Protein AF-A0AAX7SGJ5-F1 (afdb_monomer)

Secondary structure (DSSP, 8-state):
-HHHHHHHHHHHHHHHHHHHHHHHHHHHHHHHHHHHHHHHHHHHHHHHHHHHHHHHHHHHHHHHHHHHHHHHHHHHHHHHHHHHHHHHHHHHHHHHHHHHHHHHHHHHHHHHHHHHHHHHHHHHHHHHHHHHHHHHHHHHHHHHHHHHHHHHHHHHHHHHHHHHHHHHHHHHHHHHHHHHHHHHHHHHHHHHHHHHHHHHHHHHHHHHHHHHHHHHT-S---TTHHHHHHHHHHHHHHHTTSSSS---SSSSSSS----------S-TTHHHHHHHHHHHHHHHHHHHHHHHTT----S--HHHHHHHHHHHHHHHHHHHHHHHHHHHH-GGGHHHHHHHHHHHHHHHTTT-

Mean predicted aligned error: 21.86 Å

InterPro domains:
  IPR037386 Coiled-coil domain-containing protein 40 [PTHR16275] (1-347)

Sequence (352 aa):
EELAANIKSDQQLWMKRQGILMGLTQMIEANSKELLKLQAEYTGWQQTKLYFESQIESEHREEAELEKSSKMLKRDQLKLNMLLSKKGQLSQALQQENAVMETDFIHRLKDAEREAVKMQMKVEKTQEEKERLLNSLVEAERQIMLWEKKTQLVKEMRSAMDVGQGESHTMKAEIHRMEVRLSQLMRQRECLLRESEATVARRETIVLRKEAMMRNSLKQATQGDLSLSIQGLQRKIREAHKVKETDGTLIHLCLEQVEHLSYMQDLSSASGRNLGHLVALQSRAKRLRTVCEGSYRALSTPESVEAALQRQTDRLHAISTILHRVCEEFPQHQGALRRLSRALSEHAQAVE

Structure (mmCIF, N/CA/C/O backbone):
data_AF-A0AAX7SGJ5-F1
#
_entry.id   AF-A0AAX7SGJ5-F1
#
loop_
_atom_site.group_PDB
_atom_site.id
_atom_site.type_symbol
_atom_site.label_atom_id
_atom_site.label_alt_id
_atom_site.label_comp_id
_atom_site.label_asym_id
_atom_site.label_entity_id
_atom_site.label_seq_id
_atom_site.pdbx_PDB_ins_code
_atom_site.Cartn_x
_atom_site.Cartn_y
_atom_site.Cartn_z
_atom_site.occupancy
_atom_site.B_iso_or_equiv
_atom_site.auth_seq_id
_atom_site.auth_comp_id
_atom_site.auth_asym_id
_atom_site.auth_atom_id
_atom_site.pdbx_PDB_model_num
ATOM 1 N N . GLU A 1 1 ? -81.763 -13.037 138.021 1.00 58.59 1 GLU A N 1
ATOM 2 C CA . GLU A 1 1 ? -82.420 -12.615 136.761 1.00 58.59 1 GLU A CA 1
ATOM 3 C C . GLU A 1 1 ? -81.488 -11.815 135.845 1.00 58.59 1 GLU A C 1
ATOM 5 O O . GLU A 1 1 ? -81.460 -12.100 134.654 1.00 58.59 1 GLU A O 1
ATOM 10 N N . GLU A 1 2 ? -80.635 -10.928 136.371 1.00 59.88 2 GLU A N 1
ATOM 11 C CA . GLU A 1 2 ? -79.641 -10.167 135.579 1.00 59.88 2 GLU A CA 1
ATOM 12 C C . GLU A 1 2 ? -78.654 -11.033 134.766 1.00 59.88 2 GLU A C 1
ATOM 14 O O . GLU A 1 2 ? -78.361 -10.721 133.614 1.00 59.88 2 GLU A O 1
ATOM 19 N N . LEU A 1 3 ? -78.198 -12.173 135.305 1.00 65.75 3 LEU A N 1
ATOM 20 C CA . LEU A 1 3 ? -77.297 -13.101 134.598 1.00 65.75 3 LEU A CA 1
ATOM 21 C C . LEU A 1 3 ? -77.914 -13.689 133.315 1.00 65.75 3 LEU A C 1
ATOM 23 O O . LEU A 1 3 ? -77.229 -13.815 132.305 1.00 65.75 3 LEU A O 1
ATOM 27 N N . ALA A 1 4 ? -79.209 -14.017 133.326 1.00 69.75 4 ALA A N 1
ATOM 28 C CA . ALA A 1 4 ? -79.894 -14.586 132.163 1.00 69.75 4 ALA A CA 1
ATOM 29 C C . ALA A 1 4 ? -80.146 -13.534 131.068 1.00 69.75 4 ALA A C 1
ATOM 31 O O . ALA A 1 4 ? -80.069 -13.843 129.877 1.00 69.75 4 ALA A O 1
ATOM 32 N N . ALA A 1 5 ? -80.400 -12.281 131.463 1.00 75.75 5 ALA A N 1
ATOM 33 C CA . ALA A 1 5 ? -80.516 -11.154 130.542 1.00 75.75 5 ALA A CA 1
ATOM 34 C C . ALA A 1 5 ? -79.167 -10.815 129.880 1.00 75.75 5 ALA A C 1
ATOM 36 O O . ALA A 1 5 ? -79.125 -10.615 128.665 1.00 75.75 5 ALA A O 1
ATOM 37 N N . ASN A 1 6 ? -78.066 -10.849 130.642 1.00 76.75 6 ASN A N 1
ATOM 38 C CA . ASN A 1 6 ? -76.714 -10.655 130.111 1.00 76.75 6 ASN A CA 1
ATOM 39 C C . ASN A 1 6 ? -76.317 -11.762 129.125 1.00 76.75 6 ASN A C 1
ATOM 41 O O . ASN A 1 6 ? -75.884 -11.450 128.022 1.00 76.75 6 ASN A O 1
ATOM 45 N N . ILE A 1 7 ? -76.579 -13.038 129.439 1.00 77.94 7 ILE A N 1
ATOM 46 C CA . ILE A 1 7 ? -76.318 -14.159 128.513 1.00 77.94 7 ILE A CA 1
ATOM 47 C C . ILE A 1 7 ? -77.096 -13.991 127.199 1.00 77.94 7 ILE A C 1
ATOM 49 O O . ILE A 1 7 ? -76.555 -14.224 126.120 1.00 77.94 7 ILE A O 1
ATOM 53 N N . LYS A 1 8 ? -78.360 -13.557 127.261 1.00 81.25 8 LYS A N 1
ATOM 54 C CA . LYS A 1 8 ? -79.187 -13.329 126.066 1.00 81.25 8 LYS A CA 1
ATOM 55 C C . LYS A 1 8 ? -78.702 -12.127 125.244 1.00 81.25 8 LYS A C 1
ATOM 57 O O . LYS A 1 8 ? -78.704 -12.191 124.016 1.00 81.25 8 LYS A O 1
ATOM 62 N N . SER A 1 9 ? -78.264 -11.057 125.909 1.00 82.19 9 SER A N 1
ATOM 63 C CA . SER A 1 9 ? -77.625 -9.894 125.277 1.00 82.19 9 SER A CA 1
ATOM 64 C C . SER A 1 9 ? -76.318 -10.286 124.578 1.00 82.19 9 SER A C 1
ATOM 66 O O . SER A 1 9 ? -76.119 -9.960 123.407 1.00 82.19 9 SER A O 1
ATOM 68 N N . ASP A 1 10 ? -75.472 -11.072 125.244 1.00 82.44 10 ASP A N 1
ATOM 69 C CA . ASP A 1 10 ? -74.197 -11.550 124.707 1.00 82.44 10 ASP A CA 1
ATOM 70 C C . ASP A 1 10 ? -74.394 -12.518 123.536 1.00 82.44 10 ASP A C 1
ATOM 72 O O . ASP A 1 10 ? -73.678 -12.428 122.541 1.00 82.44 10 ASP A O 1
ATOM 76 N N . GLN A 1 11 ? -75.411 -13.385 123.583 1.00 84.00 11 GLN A N 1
ATOM 77 C CA . GLN A 1 11 ? -75.798 -14.240 122.453 1.00 84.00 11 GLN A CA 1
ATOM 78 C C . GLN A 1 11 ? -76.276 -13.424 121.245 1.00 84.00 11 GLN A C 1
ATOM 80 O O . GLN A 1 11 ? -75.906 -13.721 120.109 1.00 84.00 11 GLN A O 1
ATOM 85 N N . GLN A 1 12 ? -77.070 -12.372 121.461 1.00 85.31 12 GLN A N 1
ATOM 86 C CA . GLN A 1 12 ? -77.493 -11.473 120.383 1.00 85.31 12 GLN A CA 1
ATOM 87 C C . GLN A 1 12 ? -76.314 -10.686 119.802 1.00 85.31 12 GLN A C 1
ATOM 89 O O . GLN A 1 12 ? -76.221 -10.515 118.584 1.00 85.31 12 GLN A O 1
ATOM 94 N N . LEU A 1 13 ? -75.400 -10.222 120.656 1.00 88.19 13 LEU A N 1
ATOM 95 C CA . LEU A 1 13 ? -74.172 -9.554 120.242 1.00 88.19 13 LEU A CA 1
ATOM 96 C C . LEU A 1 13 ? -73.270 -10.507 119.446 1.00 88.19 13 LEU A C 1
ATOM 98 O O . LEU A 1 13 ? -72.730 -10.116 118.411 1.00 88.19 13 LEU A O 1
ATOM 102 N N . TRP A 1 14 ? -73.148 -11.758 119.888 1.00 90.94 14 TRP A N 1
ATOM 103 C CA . TRP A 1 14 ? -72.390 -12.807 119.214 1.00 90.94 14 TRP A CA 1
ATOM 104 C C . TRP A 1 14 ? -72.976 -13.142 117.841 1.00 90.94 14 TRP A C 1
ATOM 106 O O . TRP A 1 14 ? -72.243 -13.094 116.860 1.00 90.94 14 TRP A O 1
ATOM 116 N N . MET A 1 15 ? -74.293 -13.347 117.726 1.00 89.56 15 MET A N 1
ATOM 117 C CA . MET A 1 15 ? -74.952 -13.592 116.433 1.00 89.56 15 MET A CA 1
ATOM 118 C C . MET A 1 15 ? -74.768 -12.425 115.454 1.00 89.56 15 MET A C 1
ATOM 120 O O . MET A 1 15 ? -74.489 -12.647 114.277 1.00 89.56 15 MET A O 1
ATOM 124 N N . LYS A 1 16 ? -74.864 -11.171 115.927 1.00 91.44 16 LYS A N 1
ATOM 125 C CA . LYS A 1 16 ? -74.579 -9.983 115.099 1.00 91.44 16 LYS A CA 1
ATOM 126 C C . LYS A 1 16 ? -73.127 -9.969 114.624 1.00 91.44 16 LYS A C 1
ATOM 128 O O . LYS A 1 16 ? -72.874 -9.772 113.439 1.00 91.44 16 LYS A O 1
ATOM 133 N N . ARG A 1 17 ? -72.177 -10.214 115.533 1.00 91.69 17 ARG A N 1
ATOM 134 C CA . ARG A 1 17 ? -70.745 -10.303 115.205 1.00 91.69 17 ARG A CA 1
ATOM 135 C C . ARG A 1 17 ? -70.464 -11.436 114.219 1.00 91.69 17 ARG A C 1
ATOM 137 O O . ARG A 1 17 ? -69.684 -11.239 113.297 1.00 91.69 17 ARG A O 1
ATOM 144 N N . GLN A 1 18 ? -71.127 -12.579 114.360 1.00 92.62 18 GLN A N 1
ATOM 145 C CA . GLN A 1 18 ? -70.961 -13.726 113.474 1.00 92.62 18 GLN A CA 1
ATOM 146 C C . GLN A 1 18 ? -71.586 -13.508 112.093 1.00 92.62 18 GLN A C 1
ATOM 148 O O . GLN A 1 18 ? -70.998 -13.928 111.103 1.00 92.62 18 GLN A O 1
ATOM 153 N N . GLY A 1 19 ? -72.718 -12.802 111.996 1.00 92.44 19 GLY A N 1
ATOM 154 C CA . GLY A 1 19 ? -73.291 -12.380 110.713 1.00 92.44 19 GLY A CA 1
ATOM 155 C C . GLY A 1 19 ? -72.383 -11.403 109.962 1.00 92.44 19 GLY A C 1
ATOM 156 O O . GLY A 1 19 ? -72.154 -11.571 108.765 1.00 92.44 19 GLY A O 1
ATOM 157 N N . ILE A 1 20 ? -71.792 -10.438 110.678 1.00 93.56 20 ILE A N 1
ATOM 158 C CA . ILE A 1 20 ? -70.768 -9.538 110.122 1.00 93.56 20 ILE A CA 1
ATOM 159 C C . ILE A 1 20 ? -69.548 -10.346 109.665 1.00 93.56 20 ILE A C 1
ATOM 161 O O . ILE A 1 20 ? -69.067 -10.142 108.555 1.00 93.56 20 ILE A O 1
ATOM 165 N N . LEU A 1 21 ? -69.073 -11.287 110.485 1.00 94.81 21 LEU A N 1
ATOM 166 C CA . LEU A 1 21 ? -67.915 -12.120 110.164 1.00 94.81 21 LEU A CA 1
ATOM 167 C C . LEU A 1 21 ? -68.167 -12.985 108.923 1.00 94.81 21 LEU A C 1
ATOM 169 O O . LEU A 1 21 ? -67.338 -12.982 108.026 1.00 94.81 21 LEU A O 1
ATOM 173 N N . MET A 1 22 ? -69.332 -13.632 108.816 1.00 94.62 22 MET A N 1
ATOM 174 C CA . MET A 1 22 ? -69.719 -14.416 107.637 1.00 94.62 22 MET A CA 1
ATOM 175 C C . MET A 1 22 ? -69.810 -13.550 106.370 1.00 94.62 22 MET A C 1
ATOM 177 O O . MET A 1 22 ? -69.333 -13.958 105.314 1.00 94.62 22 MET A O 1
ATOM 181 N N . GLY A 1 23 ? -70.377 -12.341 106.470 1.00 94.88 23 GLY A N 1
ATOM 182 C CA . GLY A 1 23 ? -70.432 -11.393 105.353 1.00 94.88 23 GLY A CA 1
ATOM 183 C C . GLY A 1 23 ? -69.044 -10.923 104.909 1.00 94.88 23 GLY A C 1
ATOM 184 O O . GLY A 1 23 ? -68.763 -10.866 103.713 1.00 94.88 23 GLY A O 1
ATOM 185 N N . LEU A 1 24 ? -68.145 -10.656 105.864 1.00 94.44 24 LEU A N 1
ATOM 186 C CA . LEU A 1 24 ? -66.738 -10.363 105.582 1.00 94.44 24 LEU A CA 1
ATOM 187 C C . LEU A 1 24 ? -66.033 -11.561 104.932 1.00 94.44 24 LEU A C 1
ATOM 189 O O . LEU A 1 24 ? -65.299 -11.364 103.971 1.00 94.44 24 LEU A O 1
ATOM 193 N N . THR A 1 25 ? -66.279 -12.795 105.385 1.00 94.44 25 THR A N 1
ATOM 194 C CA . THR A 1 25 ? -65.716 -14.009 104.770 1.00 94.44 25 THR A CA 1
ATOM 195 C C . THR A 1 25 ? -66.185 -14.182 103.327 1.00 94.44 25 THR A C 1
ATOM 197 O O . THR A 1 25 ? -65.360 -14.414 102.450 1.00 94.44 25 THR A O 1
ATOM 200 N N . GLN A 1 26 ? -67.477 -13.995 103.047 1.00 94.00 26 GLN A N 1
ATOM 201 C CA . GLN A 1 26 ? -68.009 -14.064 101.681 1.00 94.00 26 GLN A CA 1
ATOM 202 C C . GLN A 1 26 ? -67.429 -12.966 100.779 1.00 94.00 26 GLN A C 1
ATOM 204 O O . GLN A 1 26 ? -67.100 -13.237 99.625 1.00 94.00 26 GLN A O 1
ATOM 209 N N . MET A 1 27 ? -67.247 -11.747 101.302 1.00 95.75 27 MET A N 1
ATOM 210 C CA . MET A 1 27 ? -66.544 -10.679 100.581 1.00 95.75 27 MET A CA 1
ATOM 211 C C . MET A 1 27 ? -65.080 -11.042 100.305 1.00 95.75 27 MET A C 1
ATOM 213 O O . MET A 1 27 ? -64.607 -10.837 99.191 1.00 95.75 27 MET A O 1
ATOM 217 N N . ILE A 1 28 ? -64.367 -11.622 101.275 1.00 95.31 28 ILE A N 1
ATOM 218 C CA . ILE A 1 28 ? -62.988 -12.098 101.085 1.00 95.31 28 ILE A CA 1
ATOM 219 C C . ILE A 1 28 ? -62.935 -13.191 100.008 1.00 95.31 28 ILE A C 1
ATOM 221 O O . ILE A 1 28 ? -62.061 -13.154 99.145 1.00 95.31 28 ILE A O 1
ATOM 225 N N . GLU A 1 29 ? -63.872 -14.140 100.010 1.00 95.44 29 GLU A N 1
ATOM 226 C CA . GLU A 1 29 ? -63.948 -15.196 98.995 1.00 95.44 29 GLU A CA 1
ATOM 227 C C . GLU A 1 29 ? -64.272 -14.656 97.596 1.00 95.44 29 GLU A C 1
ATOM 229 O O . GLU A 1 29 ? -63.673 -15.103 96.615 1.00 95.44 29 GLU A O 1
ATOM 234 N N . ALA A 1 30 ? -65.195 -13.697 97.481 1.00 96.00 30 ALA A N 1
ATOM 235 C CA . ALA A 1 30 ? -65.511 -13.038 96.215 1.00 96.00 30 ALA A CA 1
ATOM 236 C C . ALA A 1 30 ? -64.292 -12.277 95.672 1.00 96.00 30 ALA A C 1
ATOM 238 O O . ALA A 1 30 ? -63.883 -12.514 94.534 1.00 96.00 30 ALA A O 1
ATOM 239 N N . ASN A 1 31 ? -63.645 -11.475 96.523 1.00 95.69 31 ASN A N 1
ATOM 240 C CA . ASN A 1 31 ? -62.421 -10.753 96.181 1.00 95.69 31 ASN A CA 1
ATOM 241 C C . ASN A 1 31 ? -61.285 -11.711 95.790 1.00 95.69 31 ASN A C 1
ATOM 243 O O . ASN A 1 31 ? -60.544 -11.433 94.855 1.00 95.69 31 ASN A O 1
ATOM 247 N N . SER A 1 32 ? -61.159 -12.863 96.456 1.00 96.25 32 SER A N 1
ATOM 248 C CA . SER A 1 32 ? -60.173 -13.897 96.110 1.00 96.25 32 SER A CA 1
ATOM 249 C C . SER A 1 32 ? -60.420 -14.487 94.715 1.00 96.25 32 SER A C 1
ATOM 251 O O . SER A 1 32 ? -59.489 -14.635 93.923 1.00 96.25 32 SER A O 1
ATOM 253 N N . LYS A 1 33 ? -61.682 -14.761 94.353 1.00 96.38 33 LYS A N 1
ATOM 254 C CA . LYS A 1 33 ? -62.039 -15.231 93.002 1.00 96.38 33 LYS A CA 1
ATOM 255 C C . LYS A 1 33 ? -61.754 -14.179 91.932 1.00 96.38 33 LYS A C 1
ATOM 257 O O . LYS A 1 33 ? -61.282 -14.534 90.855 1.00 96.38 33 LYS A O 1
ATOM 262 N N . GLU A 1 34 ? -62.043 -12.909 92.203 1.00 96.75 34 GLU A N 1
ATOM 263 C CA . GLU A 1 34 ? -61.715 -11.806 91.291 1.00 96.75 34 GLU A CA 1
ATOM 264 C C . GLU A 1 34 ? -60.205 -11.630 91.133 1.00 96.75 34 GLU A C 1
ATOM 266 O O . GLU A 1 34 ? -59.724 -11.518 90.007 1.00 96.75 34 GLU A O 1
ATOM 271 N N . LEU A 1 35 ? -59.449 -11.715 92.231 1.00 97.06 35 LEU A N 1
ATOM 272 C CA . LEU A 1 35 ? -57.989 -11.678 92.212 1.00 97.06 35 LEU A CA 1
ATOM 273 C C . LEU A 1 35 ? -57.416 -12.791 91.322 1.00 97.06 35 LEU A C 1
ATOM 275 O O . LEU A 1 35 ? -56.555 -12.519 90.491 1.00 97.06 35 LEU A O 1
ATOM 279 N N . LEU A 1 36 ? -57.919 -14.026 91.444 1.00 97.00 36 LEU A N 1
ATOM 280 C CA . LEU A 1 36 ? -57.480 -15.153 90.613 1.00 97.00 36 LEU A CA 1
ATOM 281 C C . LEU A 1 36 ? -57.810 -14.955 89.127 1.00 97.00 36 LEU A C 1
ATOM 283 O O . LEU A 1 36 ? -56.996 -15.304 88.273 1.00 97.00 36 LEU A O 1
ATOM 287 N N . LYS A 1 37 ? -58.977 -14.378 88.804 1.00 96.81 37 LYS A N 1
ATOM 288 C CA . LYS A 1 37 ? -59.338 -14.035 87.417 1.00 96.81 37 LYS A CA 1
ATOM 289 C C . LYS A 1 37 ? -58.396 -12.981 86.847 1.00 96.81 37 LYS A C 1
ATOM 291 O O . LYS A 1 37 ? -57.817 -13.214 85.790 1.00 96.81 37 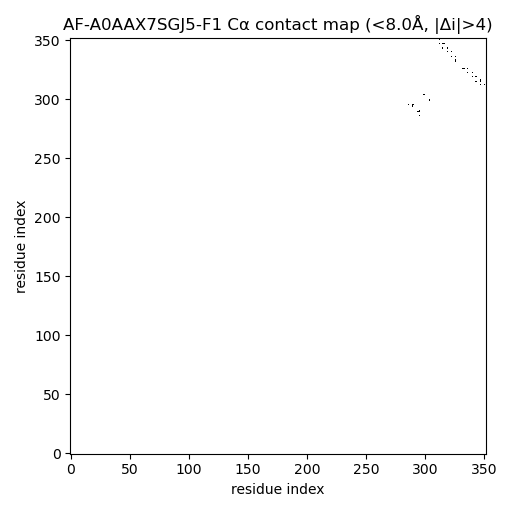LYS A O 1
ATOM 296 N N . LEU A 1 38 ? -58.183 -11.878 87.571 1.00 97.50 38 LEU A N 1
ATOM 297 C CA . LEU A 1 38 ? -57.233 -10.840 87.165 1.00 97.50 38 LEU A CA 1
ATOM 298 C C . LEU A 1 38 ? -55.819 -11.403 87.019 1.00 97.50 38 LEU A C 1
ATOM 300 O O . LEU A 1 38 ? -55.105 -11.031 86.094 1.00 97.50 38 LEU A O 1
ATOM 304 N N . GLN A 1 39 ? -55.407 -12.309 87.906 1.00 97.50 39 GLN A N 1
ATOM 305 C CA . GLN A 1 39 ? -54.103 -12.955 87.824 1.00 97.50 39 GLN A CA 1
ATOM 306 C C . GLN A 1 39 ? -53.983 -13.812 86.556 1.00 97.50 39 GLN A C 1
ATOM 308 O O . GLN A 1 39 ? -52.974 -13.715 85.860 1.00 97.50 39 GLN A O 1
ATOM 313 N N . ALA A 1 40 ? -55.007 -14.599 86.213 1.00 96.81 40 ALA A N 1
ATOM 314 C CA . ALA A 1 40 ? -55.031 -15.378 84.977 1.00 96.81 40 ALA A CA 1
ATOM 315 C C . ALA A 1 40 ? -54.994 -14.472 83.733 1.00 96.81 40 ALA A C 1
ATOM 317 O O . ALA A 1 40 ? -54.171 -14.684 82.840 1.00 96.81 40 ALA A O 1
ATOM 318 N N . GLU A 1 41 ? -55.814 -13.419 83.703 1.00 97.69 41 GLU A N 1
ATOM 319 C CA . GLU A 1 41 ? -55.815 -12.424 82.624 1.00 97.69 41 GLU A CA 1
ATOM 320 C C . GLU A 1 41 ? -54.449 -11.746 82.485 1.00 97.69 41 GLU A C 1
ATOM 322 O O . GLU A 1 41 ? -53.909 -11.668 81.383 1.00 97.69 41 GLU A O 1
ATOM 327 N N . TYR A 1 42 ? -53.839 -11.326 83.595 1.00 97.38 42 TYR A N 1
ATOM 328 C CA . TYR A 1 42 ? -52.507 -10.731 83.610 1.00 97.38 42 TYR A CA 1
ATOM 329 C C . TYR A 1 42 ? -51.445 -11.686 83.057 1.00 97.38 42 TYR A C 1
ATOM 331 O O . TYR A 1 42 ? -50.629 -11.271 82.236 1.00 97.38 42 TYR A O 1
ATOM 339 N N . THR A 1 43 ? -51.473 -12.970 83.431 1.00 97.56 43 THR A N 1
ATOM 340 C CA . THR A 1 43 ? -50.541 -13.963 82.869 1.00 97.56 43 THR A CA 1
ATOM 341 C C . THR A 1 43 ? -50.755 -14.186 81.372 1.00 97.56 43 THR A C 1
ATOM 343 O O . THR A 1 43 ? -49.777 -14.292 80.633 1.00 97.56 43 THR A O 1
ATOM 346 N N . GLY A 1 44 ? -52.007 -14.186 80.897 1.00 98.19 44 GLY A N 1
ATOM 347 C CA . GLY A 1 44 ? -52.319 -14.255 79.468 1.00 98.19 44 GLY A CA 1
ATOM 348 C C . GLY A 1 44 ? -51.769 -13.043 78.714 1.00 98.19 44 GLY A C 1
ATOM 349 O O . GLY A 1 44 ? -51.064 -13.193 77.715 1.00 98.19 44 GLY A O 1
ATOM 350 N N . TRP A 1 45 ? -51.989 -11.837 79.246 1.00 98.19 45 TRP A N 1
ATOM 351 C CA . TRP A 1 45 ? -51.409 -10.610 78.700 1.00 98.19 45 TRP A CA 1
ATOM 352 C C . TRP A 1 45 ? -49.879 -10.646 78.692 1.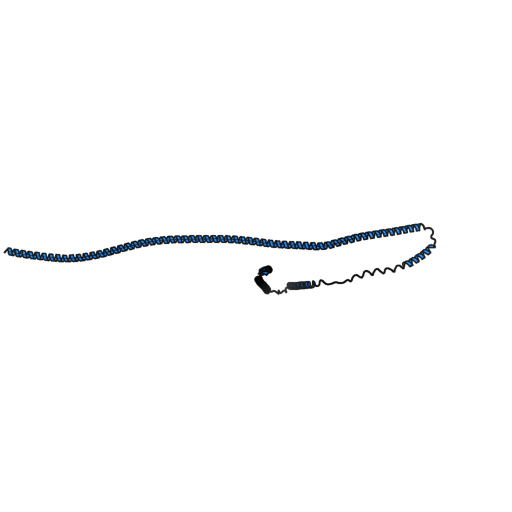00 98.19 45 TRP A C 1
ATOM 354 O O . TRP A 1 45 ? -49.273 -10.313 77.677 1.00 98.19 45 TRP A O 1
ATOM 364 N N . GLN A 1 46 ? -49.238 -11.116 79.764 1.00 97.81 46 GLN A N 1
ATOM 365 C CA . GLN A 1 46 ? -47.783 -11.285 79.807 1.00 97.81 46 GLN A CA 1
ATOM 366 C C . GLN A 1 46 ? -47.271 -12.250 78.731 1.00 97.81 46 GLN A C 1
ATOM 368 O O . GLN A 1 46 ? -46.279 -11.947 78.075 1.00 97.81 46 GLN A O 1
ATOM 373 N N . GLN A 1 47 ? -47.945 -13.380 78.504 1.00 97.56 47 GLN A N 1
ATOM 374 C CA . GLN A 1 47 ? -47.560 -14.330 77.455 1.00 97.56 47 GLN A CA 1
ATOM 375 C C . GLN A 1 47 ? -47.700 -13.726 76.055 1.00 97.56 47 GLN A C 1
ATOM 377 O O . GLN A 1 47 ? -46.782 -13.846 75.245 1.00 97.56 47 GLN A O 1
ATOM 382 N N . THR A 1 48 ? -48.809 -13.032 75.774 1.00 98.12 48 THR A N 1
ATOM 383 C CA . THR A 1 48 ? -48.985 -12.345 74.480 1.00 98.12 48 THR A CA 1
ATOM 384 C C . THR A 1 48 ? -47.950 -11.244 74.271 1.00 98.12 48 THR A C 1
ATOM 386 O O . THR A 1 48 ? -47.420 -11.107 73.171 1.00 98.12 48 THR A O 1
ATOM 389 N N . LYS A 1 49 ? -47.600 -10.505 75.331 1.00 98.19 49 LYS A N 1
ATOM 390 C CA . LYS A 1 49 ? -46.531 -9.508 75.301 1.00 98.19 49 LYS A CA 1
ATOM 391 C C . LYS A 1 49 ? -45.194 -10.155 74.927 1.00 98.19 49 LYS A C 1
ATOM 393 O O . LYS A 1 49 ? -44.566 -9.691 73.985 1.00 98.19 49 LYS A O 1
ATOM 398 N N . LEU A 1 50 ? -44.807 -11.244 75.597 1.00 98.12 50 LEU A N 1
ATOM 399 C CA . LEU A 1 50 ? -43.566 -11.971 75.298 1.00 98.12 50 LEU A CA 1
ATOM 400 C C . LEU A 1 50 ? -43.539 -12.510 73.861 1.00 98.12 50 LEU A C 1
ATOM 402 O O . LEU A 1 50 ? -42.501 -12.467 73.205 1.00 98.12 50 LEU A O 1
ATOM 406 N N . TYR A 1 51 ? -44.677 -12.992 73.353 1.00 98.38 51 TYR A N 1
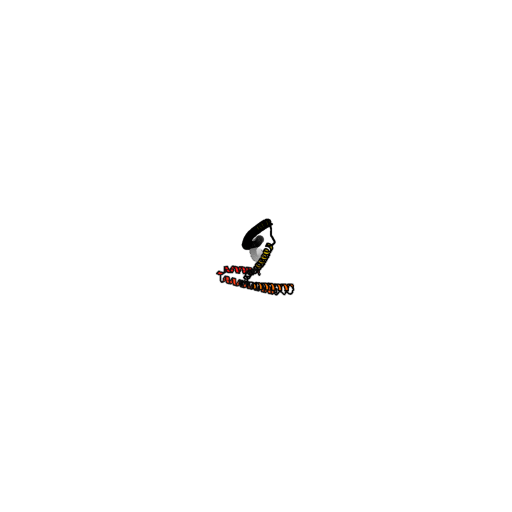ATOM 407 C CA . TYR A 1 51 ? -44.794 -13.437 71.964 1.00 98.38 51 TYR A CA 1
ATOM 408 C C . TYR A 1 51 ? -44.520 -12.295 70.977 1.00 98.38 51 TYR A C 1
ATOM 410 O O . TYR A 1 51 ? -43.693 -12.444 70.077 1.00 98.38 51 TYR A O 1
ATOM 418 N N . PHE A 1 52 ? -45.170 -11.142 71.159 1.00 98.25 52 PHE A N 1
ATOM 419 C CA . PHE A 1 52 ? -44.948 -9.990 70.287 1.00 98.25 52 PHE A CA 1
ATOM 420 C C . PHE A 1 52 ? -43.534 -9.418 70.420 1.00 98.25 52 PHE A C 1
ATOM 422 O O . PHE A 1 52 ? -42.949 -9.051 69.407 1.00 98.25 52 PHE A O 1
ATOM 429 N N . GLU A 1 53 ? -42.958 -9.390 71.625 1.00 98.19 53 GLU A N 1
ATOM 430 C CA . GLU A 1 53 ? -41.559 -8.994 71.838 1.00 98.19 53 GLU A CA 1
ATOM 431 C C . GLU A 1 53 ? -40.600 -9.916 71.071 1.00 98.19 53 GLU A C 1
ATOM 433 O O . GLU A 1 53 ? -39.746 -9.430 70.333 1.00 98.19 53 GLU A O 1
ATOM 438 N N . SER A 1 54 ? -40.798 -11.236 71.140 1.00 98.06 54 SER A N 1
ATOM 439 C CA . SER A 1 54 ? -39.980 -12.199 70.392 1.00 98.06 54 SER A CA 1
ATOM 440 C C . SER A 1 54 ? -40.120 -12.046 68.872 1.00 98.06 54 SER A C 1
ATOM 442 O O . SER A 1 54 ? -39.119 -12.129 68.153 1.00 98.06 54 SER A O 1
ATOM 444 N N . GLN A 1 55 ? -41.335 -11.779 68.375 1.00 98.38 55 GLN A N 1
ATOM 445 C CA . GLN A 1 55 ? -41.557 -11.507 66.953 1.00 98.38 55 GLN A CA 1
ATOM 446 C C . GLN A 1 55 ? -40.830 -10.228 66.522 1.00 98.38 55 GLN A C 1
ATOM 448 O O . GLN A 1 55 ? -40.095 -10.260 65.542 1.00 98.38 55 GLN A O 1
ATOM 453 N N . ILE A 1 56 ? -40.967 -9.131 67.276 1.00 98.12 56 ILE A N 1
ATOM 454 C CA . ILE A 1 56 ? -40.285 -7.854 67.000 1.00 98.12 56 ILE A CA 1
ATOM 455 C C . ILE A 1 56 ? -38.764 -8.046 66.968 1.00 98.12 56 ILE A C 1
ATOM 457 O O . ILE A 1 56 ? -38.090 -7.541 66.072 1.00 98.12 56 ILE A O 1
ATOM 461 N N . GLU A 1 57 ? -38.211 -8.815 67.906 1.00 98.00 57 GLU A N 1
ATOM 462 C CA . GLU A 1 57 ? -36.785 -9.143 67.913 1.00 98.00 57 GLU A CA 1
ATOM 463 C C . GLU A 1 57 ? -36.353 -9.960 66.687 1.00 98.00 57 GLU A C 1
ATOM 465 O O . GLU A 1 57 ? -35.224 -9.803 66.218 1.00 98.00 57 GLU A O 1
ATOM 470 N N . SER A 1 58 ? -37.213 -10.843 66.168 1.00 97.81 58 SER A N 1
ATOM 471 C CA . SER A 1 58 ? -36.934 -11.586 64.933 1.00 97.81 58 SER A CA 1
ATOM 472 C C . SER A 1 58 ? -36.939 -10.677 63.712 1.00 97.81 58 SER A C 1
ATOM 474 O O . SER A 1 58 ? -35.971 -10.685 62.955 1.00 97.81 58 SER A O 1
ATOM 476 N N . GLU A 1 59 ? -37.960 -9.833 63.574 1.00 97.88 59 GLU A N 1
ATOM 477 C CA . GLU A 1 59 ? -38.061 -8.858 62.482 1.00 97.88 59 GLU A CA 1
ATOM 478 C C . GLU A 1 59 ? -36.867 -7.890 62.487 1.00 97.88 59 GLU A C 1
ATOM 480 O O . GLU A 1 59 ? -36.269 -7.635 61.447 1.00 97.88 59 GLU A O 1
ATOM 485 N N . HIS A 1 60 ? -36.426 -7.412 63.658 1.00 98.31 60 HIS A N 1
ATOM 486 C CA . HIS A 1 60 ? -35.226 -6.571 63.757 1.00 98.31 60 HIS A CA 1
ATOM 487 C C . HIS A 1 60 ? -33.935 -7.303 63.361 1.00 98.31 60 HIS A C 1
ATOM 489 O O . HIS A 1 60 ? -33.020 -6.688 62.804 1.00 98.31 60 HIS A O 1
ATOM 495 N N . ARG A 1 61 ? -33.830 -8.611 63.635 1.00 98.00 61 ARG A N 1
ATOM 496 C CA . ARG A 1 61 ? -32.699 -9.424 63.159 1.00 98.00 61 ARG A CA 1
ATOM 497 C C . ARG A 1 61 ? -32.710 -9.529 61.636 1.00 98.00 61 ARG A C 1
ATOM 499 O O . ARG A 1 61 ? -31.669 -9.304 61.018 1.00 98.00 61 ARG A O 1
ATOM 506 N N . GLU A 1 62 ? -33.867 -9.800 61.044 1.00 97.88 62 GLU A N 1
ATOM 507 C CA . GLU A 1 62 ? -34.042 -9.871 59.589 1.00 97.88 62 GLU A CA 1
ATOM 508 C C . GLU A 1 62 ? -33.766 -8.519 58.916 1.00 97.88 62 GLU A C 1
ATOM 510 O O . GLU A 1 62 ? -33.020 -8.451 57.937 1.00 97.88 62 GLU A O 1
ATOM 515 N N . GLU A 1 63 ? -34.264 -7.421 59.485 1.00 98.00 63 GLU A N 1
ATOM 516 C CA . GLU A 1 63 ? -33.990 -6.060 59.020 1.00 98.00 63 GLU A CA 1
ATOM 517 C C . GLU A 1 63 ? -32.482 -5.768 59.011 1.00 98.00 63 GLU A C 1
ATOM 519 O O . GLU A 1 63 ? -31.945 -5.274 58.017 1.00 98.00 63 GLU A O 1
ATOM 524 N N . ALA A 1 64 ? -31.762 -6.141 60.074 1.00 98.06 64 ALA A N 1
ATOM 525 C CA . ALA A 1 64 ? -30.316 -5.960 60.149 1.00 98.06 64 ALA A CA 1
ATOM 526 C C . ALA A 1 64 ? -29.555 -6.809 59.111 1.00 98.06 64 ALA A C 1
ATOM 528 O O . ALA A 1 64 ? -28.520 -6.376 58.591 1.00 98.06 64 ALA A O 1
ATOM 529 N N . GLU A 1 65 ? -30.032 -8.013 58.794 1.00 98.06 65 GLU A N 1
ATOM 530 C CA . GLU A 1 65 ? -29.459 -8.857 57.738 1.00 98.06 65 GLU A CA 1
ATOM 531 C C . GLU A 1 65 ? -29.713 -8.283 56.339 1.00 98.06 65 GLU A C 1
ATOM 533 O O . GLU A 1 65 ? -28.779 -8.190 55.532 1.00 98.06 65 GLU A O 1
ATOM 538 N N . LEU A 1 66 ? -30.933 -7.813 56.069 1.00 98.12 66 LEU A N 1
ATOM 539 C CA . LEU A 1 66 ? -31.284 -7.126 54.826 1.00 98.12 66 LEU A CA 1
ATOM 540 C C . LEU A 1 66 ? -30.502 -5.819 54.654 1.00 98.12 66 LEU A C 1
ATOM 542 O O . LEU A 1 66 ? -30.046 -5.493 53.557 1.00 98.12 66 LEU A O 1
ATOM 546 N N . GLU A 1 67 ? -30.268 -5.075 55.732 1.00 98.38 67 GLU A N 1
ATOM 547 C CA . GLU A 1 67 ? -29.469 -3.858 55.669 1.00 98.38 67 GLU A CA 1
ATOM 548 C C . GLU A 1 67 ? -27.994 -4.172 55.356 1.00 98.38 67 GLU A C 1
ATOM 550 O O . GLU A 1 67 ? -27.357 -3.485 54.545 1.00 98.38 67 GLU A O 1
ATOM 555 N N . LYS A 1 68 ? -27.439 -5.245 55.941 1.00 98.00 68 LYS A N 1
ATOM 556 C CA . LYS A 1 68 ? -26.084 -5.728 55.622 1.00 98.00 68 LYS A CA 1
ATOM 557 C C . LYS A 1 68 ? -25.975 -6.165 54.160 1.00 98.00 68 LYS A C 1
ATOM 559 O O . LYS A 1 68 ? -25.004 -5.781 53.499 1.00 98.00 68 LYS A O 1
ATOM 564 N N . SER A 1 69 ? -26.949 -6.916 53.643 1.00 98.31 69 SER A N 1
ATOM 565 C CA . SER A 1 69 ? -26.955 -7.365 52.244 1.00 98.31 69 SER A CA 1
ATOM 566 C C . SER A 1 69 ? -27.111 -6.188 51.273 1.00 98.31 69 SER A C 1
ATOM 568 O O . SER A 1 69 ? -26.346 -6.074 50.315 1.00 98.31 69 SER A O 1
ATOM 570 N N . SER A 1 70 ? -27.982 -5.222 51.581 1.00 98.19 70 SER A N 1
ATOM 571 C CA . SER A 1 70 ? -28.133 -3.970 50.826 1.00 98.19 70 SER A CA 1
ATOM 572 C C . SER A 1 70 ? -26.827 -3.168 50.784 1.00 98.19 70 SER A C 1
ATOM 574 O O . SER A 1 70 ? -26.399 -2.710 49.721 1.00 98.19 70 SER A O 1
ATOM 576 N N . LYS A 1 71 ? -26.123 -3.045 51.919 1.00 98.31 71 LYS A N 1
ATOM 577 C CA . LYS A 1 71 ? -24.798 -2.400 51.986 1.00 98.31 71 LYS A CA 1
ATOM 578 C C . LYS A 1 71 ? -23.754 -3.144 51.145 1.00 98.31 71 LYS A C 1
ATOM 580 O O . LYS A 1 71 ? -22.914 -2.493 50.526 1.00 98.31 71 LYS A O 1
ATOM 585 N N . MET A 1 72 ? -23.781 -4.478 51.107 1.00 98.25 72 MET A N 1
ATOM 586 C CA . MET A 1 72 ? -22.896 -5.279 50.250 1.00 98.25 72 MET A CA 1
ATOM 587 C C . MET A 1 72 ? -23.179 -5.027 48.764 1.00 98.25 72 MET A C 1
ATOM 589 O O . MET A 1 72 ? -22.265 -4.639 48.037 1.00 98.25 72 MET A O 1
ATOM 593 N N . LEU A 1 73 ? -24.442 -5.129 48.342 1.00 98.19 73 LEU A N 1
ATOM 594 C CA . LEU A 1 73 ? -24.854 -4.900 46.955 1.00 98.19 73 LEU A CA 1
ATOM 595 C C . LEU A 1 73 ? -24.502 -3.490 46.469 1.00 98.19 73 LEU A C 1
ATOM 597 O O . LEU A 1 73 ? -23.989 -3.333 45.365 1.00 98.19 73 LEU A O 1
ATOM 601 N N . LYS A 1 74 ? -24.680 -2.462 47.310 1.00 98.06 74 LYS A N 1
ATOM 602 C CA . LYS A 1 74 ? -24.252 -1.088 46.990 1.00 98.06 74 LYS A CA 1
ATOM 603 C C . LYS A 1 74 ? -22.745 -0.997 46.738 1.00 98.06 74 LYS A C 1
ATOM 605 O O . LYS A 1 74 ? -22.321 -0.323 45.801 1.00 98.06 74 LYS A O 1
ATOM 610 N N . ARG A 1 75 ? -21.916 -1.681 47.539 1.00 98.50 75 ARG A N 1
ATOM 611 C CA . ARG A 1 75 ? -20.458 -1.720 47.311 1.00 98.50 75 ARG A CA 1
ATOM 612 C C . ARG A 1 75 ? -20.119 -2.413 45.998 1.00 98.50 75 ARG A C 1
ATOM 614 O O . ARG A 1 75 ? -19.251 -1.930 45.275 1.00 98.50 75 ARG A O 1
ATOM 62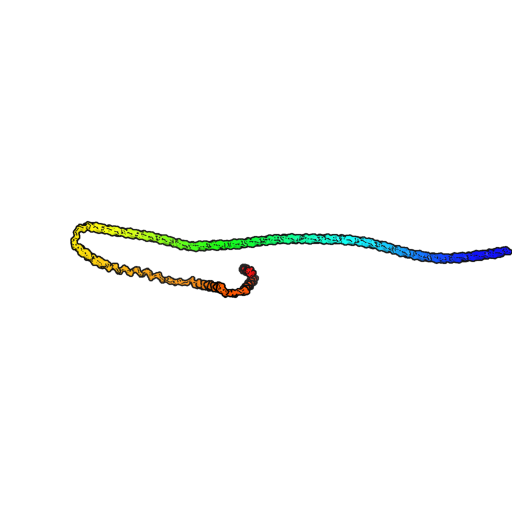1 N N . ASP A 1 76 ? -20.791 -3.511 45.677 1.00 98.31 76 ASP A N 1
ATOM 622 C CA . ASP A 1 76 ? -20.530 -4.245 44.439 1.00 98.31 76 ASP A CA 1
ATOM 623 C C . ASP A 1 76 ? -21.012 -3.480 43.202 1.00 98.31 76 ASP A C 1
ATOM 625 O O . ASP A 1 76 ? -20.298 -3.438 42.201 1.00 98.31 76 ASP A O 1
ATOM 629 N N . GLN A 1 77 ? -22.131 -2.758 43.295 1.00 97.94 77 GLN A N 1
ATOM 630 C CA . GLN A 1 77 ? -22.577 -1.829 42.256 1.00 97.94 77 GLN A CA 1
ATOM 631 C C . GLN A 1 77 ? -21.540 -0.723 42.006 1.00 97.94 77 GLN A C 1
ATOM 633 O O . GLN A 1 77 ? -21.222 -0.422 40.856 1.00 97.94 77 GLN A O 1
ATOM 638 N N . LEU A 1 78 ? -20.958 -0.148 43.064 1.00 98.25 78 LEU A N 1
ATOM 639 C CA . LEU A 1 78 ? -19.883 0.840 42.928 1.00 98.25 78 LEU A CA 1
ATOM 640 C C . LEU A 1 78 ? -18.637 0.238 42.264 1.00 98.25 78 LEU A C 1
ATOM 642 O O . LEU A 1 78 ? -18.081 0.850 41.352 1.00 98.25 78 LEU A O 1
ATOM 646 N N . LYS A 1 79 ? -18.218 -0.972 42.661 1.00 98.44 79 LYS A N 1
ATOM 647 C CA . LYS A 1 79 ? -17.104 -1.683 42.006 1.00 98.44 79 LYS A CA 1
ATOM 648 C C . LYS A 1 79 ? -17.381 -1.918 40.525 1.00 98.44 79 LYS A C 1
ATOM 650 O O . LYS A 1 79 ? -16.503 -1.675 39.700 1.00 98.44 79 LYS A O 1
ATOM 655 N N . LEU A 1 80 ? -18.590 -2.358 40.182 1.00 98.38 80 LEU A N 1
ATOM 656 C CA . LEU A 1 80 ? -18.977 -2.606 38.799 1.00 98.38 80 LEU A CA 1
ATOM 657 C C . LEU A 1 80 ? -18.958 -1.312 37.980 1.00 98.38 80 LEU A C 1
ATOM 659 O O . LEU A 1 80 ? -18.387 -1.299 36.893 1.00 98.38 80 LEU A O 1
ATOM 663 N N . ASN A 1 81 ? -19.483 -0.212 38.522 1.00 98.12 81 ASN A N 1
ATOM 664 C CA . ASN A 1 81 ? -19.443 1.099 37.871 1.00 98.12 81 ASN A CA 1
ATOM 665 C C . ASN A 1 81 ? -18.003 1.591 37.647 1.00 98.12 81 ASN A C 1
ATOM 667 O O . ASN A 1 81 ? -17.688 2.102 36.571 1.00 98.12 81 ASN A O 1
ATOM 671 N N . MET A 1 82 ? -17.101 1.385 38.614 1.00 98.19 82 MET A N 1
ATOM 672 C CA . MET A 1 82 ? -15.676 1.694 38.435 1.00 98.19 82 MET A CA 1
ATOM 673 C C . MET A 1 82 ? -15.044 0.849 37.322 1.00 98.19 82 MET A C 1
ATOM 675 O O . MET A 1 82 ? -14.319 1.380 36.481 1.00 98.19 82 MET A O 1
ATOM 679 N N . LEU A 1 83 ? -15.333 -0.456 37.282 1.00 98.56 83 LEU A N 1
ATOM 680 C CA . LEU A 1 83 ? -14.832 -1.346 36.231 1.00 98.56 83 LEU A CA 1
ATOM 681 C C . LEU A 1 83 ? -15.396 -0.989 34.853 1.00 98.56 83 LEU A C 1
ATOM 683 O O . LEU A 1 83 ? -14.656 -1.047 33.874 1.00 98.56 83 LEU A O 1
ATOM 687 N N . LEU A 1 84 ? -16.669 -0.599 34.767 1.00 98.25 84 LEU A N 1
ATOM 688 C CA . LEU A 1 84 ? -17.292 -0.129 33.530 1.00 98.25 84 LEU A CA 1
ATOM 689 C C . LEU A 1 84 ? -16.618 1.144 33.020 1.00 98.25 84 LEU A C 1
ATOM 691 O O . LEU A 1 84 ? -16.239 1.193 31.854 1.00 98.25 84 LEU A O 1
ATOM 695 N N . SER A 1 85 ? -16.384 2.124 33.898 1.00 98.50 85 SER A N 1
ATOM 696 C CA . SER A 1 85 ? -15.650 3.345 33.546 1.00 98.50 85 SER A CA 1
ATOM 697 C C . SER A 1 85 ? -14.236 3.026 33.048 1.00 98.50 85 SER A C 1
ATOM 699 O O . SER A 1 85 ? -13.840 3.466 31.968 1.00 98.50 85 SER A O 1
ATOM 701 N N . LYS A 1 86 ? -13.501 2.159 33.760 1.00 98.50 86 LYS A N 1
ATOM 702 C CA . LYS A 1 86 ? -12.148 1.737 33.363 1.00 98.50 86 LYS A CA 1
ATOM 703 C C . LYS A 1 86 ? -12.132 0.996 32.020 1.00 98.50 86 LYS A C 1
ATOM 705 O O . LYS A 1 86 ? -11.258 1.249 31.196 1.00 98.50 86 LYS A O 1
ATOM 710 N N . LYS A 1 87 ? -13.090 0.094 31.780 1.00 98.38 87 LYS A N 1
ATOM 711 C CA . LYS A 1 87 ? -13.236 -0.596 30.486 1.00 98.38 87 LYS A CA 1
ATOM 712 C C . LYS A 1 87 ? -13.598 0.378 29.365 1.00 98.38 87 LYS A C 1
ATOM 714 O O . LYS A 1 87 ? -13.061 0.240 28.273 1.00 98.38 87 LYS A O 1
ATOM 719 N N . GLY A 1 88 ? -14.451 1.365 29.637 1.00 98.50 88 GLY A N 1
ATOM 720 C CA . GLY A 1 88 ? -14.784 2.430 28.691 1.00 98.50 88 GLY A CA 1
ATOM 721 C C . GLY A 1 88 ? -13.552 3.239 28.285 1.00 98.50 88 GLY A C 1
ATOM 722 O O . GLY A 1 88 ? -13.289 3.391 27.096 1.00 98.50 88 GLY A O 1
ATOM 723 N N . GLN A 1 89 ? -12.744 3.665 29.260 1.00 98.38 89 GLN A N 1
ATOM 724 C CA . GLN A 1 89 ? -11.484 4.377 29.012 1.00 98.38 89 GLN A CA 1
ATOM 725 C C . GLN A 1 89 ? -10.494 3.538 28.198 1.00 98.38 89 GLN A C 1
ATOM 727 O O . GLN A 1 89 ? -9.925 4.035 27.230 1.00 98.38 89 GLN A O 1
ATOM 732 N N . LEU A 1 90 ? -10.314 2.259 28.547 1.00 98.50 90 LEU A N 1
ATOM 733 C CA . LEU A 1 90 ? -9.432 1.359 27.799 1.00 98.50 90 LEU A CA 1
ATOM 734 C C . LEU A 1 90 ? -9.922 1.157 26.359 1.00 98.50 90 LEU A C 1
ATOM 736 O O . LEU A 1 90 ? -9.126 1.202 25.429 1.00 98.50 90 LEU A O 1
ATOM 740 N N . SER A 1 91 ? -11.231 0.973 26.165 1.00 98.50 91 SER A N 1
ATOM 741 C CA . SER A 1 91 ? -11.825 0.843 24.833 1.00 98.50 91 SER A CA 1
ATOM 742 C C . SER A 1 91 ? -11.614 2.102 23.994 1.00 98.50 91 SER A C 1
ATOM 744 O O . SER A 1 91 ? -11.297 1.995 22.814 1.00 98.50 91 SER A O 1
ATOM 746 N N . GLN A 1 92 ? -11.777 3.287 24.586 1.00 98.50 92 GLN A N 1
ATOM 747 C CA . GLN A 1 92 ? -11.545 4.553 23.895 1.00 98.50 92 GLN A CA 1
ATOM 748 C C . GLN A 1 92 ? -10.065 4.734 23.534 1.00 98.50 92 GLN A C 1
ATOM 750 O O . GLN A 1 92 ? -9.764 5.142 22.416 1.00 98.50 92 GLN A O 1
ATOM 755 N N . ALA A 1 93 ? -9.149 4.392 24.445 1.00 98.50 93 ALA A N 1
ATOM 756 C CA . ALA A 1 93 ? -7.713 4.440 24.184 1.00 98.50 93 ALA A CA 1
ATOM 757 C C . ALA A 1 93 ? -7.317 3.504 23.031 1.00 98.50 93 ALA A C 1
ATOM 759 O O . ALA A 1 93 ? -6.632 3.935 22.111 1.00 98.50 93 ALA A O 1
ATOM 760 N N . LEU A 1 94 ? -7.824 2.265 23.023 1.00 98.56 94 LEU A N 1
ATOM 761 C CA . LEU A 1 94 ? -7.589 1.312 21.932 1.00 98.56 94 LEU A CA 1
ATOM 762 C C . LEU A 1 94 ? -8.169 1.799 20.596 1.00 98.56 94 LEU A C 1
ATOM 764 O O . LEU A 1 94 ? -7.540 1.637 19.557 1.00 98.56 94 LEU A O 1
ATOM 768 N N . GLN A 1 95 ? -9.353 2.419 20.602 1.00 98.38 95 GLN A N 1
ATOM 769 C CA . GLN A 1 95 ? -9.928 3.018 19.392 1.00 98.38 95 GLN A CA 1
ATOM 770 C C . GLN A 1 95 ? -9.074 4.175 18.860 1.00 98.38 95 GLN A C 1
ATOM 772 O O . GLN A 1 95 ? -8.874 4.277 17.653 1.00 98.38 95 GLN A O 1
ATOM 777 N N . GLN A 1 96 ? -8.555 5.030 19.745 1.00 98.38 96 GLN A N 1
ATOM 778 C CA . GLN A 1 96 ? -7.655 6.122 19.367 1.00 98.38 96 GLN A CA 1
ATOM 779 C C . GLN A 1 96 ? -6.325 5.593 18.821 1.00 98.38 96 GLN A C 1
ATOM 781 O O . GLN A 1 96 ? -5.870 6.067 17.786 1.00 98.38 96 GLN A O 1
ATOM 786 N N . GLU A 1 97 ? -5.730 4.593 19.473 1.00 98.56 97 GLU A N 1
ATOM 787 C CA . GLU A 1 97 ? -4.492 3.954 19.020 1.00 98.56 97 GLU A CA 1
ATOM 788 C C . GLU A 1 97 ? -4.673 3.304 17.643 1.00 98.56 97 GLU A C 1
ATOM 790 O O . GLU A 1 97 ? -3.871 3.547 16.745 1.00 98.56 97 GLU A O 1
ATOM 795 N N . ASN A 1 98 ? -5.768 2.564 17.436 1.00 98.38 98 ASN A N 1
ATOM 796 C CA . ASN A 1 98 ? -6.101 1.993 16.131 1.00 98.38 98 ASN A CA 1
ATOM 797 C C . ASN A 1 98 ? -6.263 3.073 15.057 1.00 98.38 98 ASN A C 1
ATOM 799 O O . ASN A 1 98 ? -5.694 2.930 13.980 1.00 98.38 98 ASN A O 1
ATOM 803 N N . ALA A 1 99 ? -6.971 4.167 15.349 1.00 98.38 99 ALA A N 1
ATOM 804 C CA . ALA A 1 99 ? -7.126 5.267 14.400 1.00 98.38 99 ALA A CA 1
ATOM 805 C C . ALA A 1 99 ? -5.771 5.895 14.027 1.00 98.38 99 ALA A C 1
ATOM 807 O O . ALA A 1 99 ? -5.510 6.145 12.852 1.00 98.38 99 ALA A O 1
ATOM 808 N N . VAL A 1 100 ? -4.881 6.104 15.004 1.00 98.50 100 VAL A N 1
ATOM 809 C CA . VAL A 1 100 ? -3.523 6.608 14.746 1.00 98.50 100 VAL A CA 1
ATOM 810 C C . VAL A 1 100 ? -2.730 5.610 13.896 1.00 98.50 100 VAL A C 1
ATOM 812 O O . VAL A 1 100 ? -2.164 6.000 12.875 1.00 98.50 100 VAL A O 1
ATOM 815 N N . MET A 1 101 ? -2.751 4.319 14.237 1.00 98.25 101 MET A N 1
ATOM 816 C CA . MET A 1 101 ? -2.076 3.277 13.455 1.00 98.25 101 MET A CA 1
ATOM 817 C C . MET A 1 101 ? -2.595 3.199 12.015 1.00 98.25 101 MET A C 1
ATOM 819 O O . MET A 1 101 ? -1.797 3.110 11.083 1.00 98.25 101 MET A O 1
ATOM 823 N N . GLU A 1 102 ? -3.910 3.271 11.806 1.00 98.25 102 GLU A N 1
ATOM 824 C CA . GLU A 1 102 ? -4.516 3.323 10.472 1.00 98.25 102 GLU A CA 1
ATOM 825 C C . GLU A 1 102 ? -4.025 4.539 9.686 1.00 98.25 102 GLU A C 1
ATOM 827 O O . GLU A 1 102 ? -3.622 4.404 8.527 1.00 98.25 102 GLU A O 1
ATOM 832 N N . THR A 1 103 ? -3.986 5.720 10.312 1.00 98.50 103 THR A N 1
ATOM 833 C CA . THR A 1 103 ? -3.446 6.911 9.650 1.00 98.50 103 THR A CA 1
ATOM 834 C C . THR A 1 103 ? -1.974 6.740 9.290 1.00 98.50 103 THR A C 1
ATOM 836 O O . THR A 1 103 ? -1.595 7.073 8.167 1.00 98.50 103 THR A O 1
ATOM 839 N N . ASP A 1 104 ? -1.151 6.164 10.164 1.00 98.56 104 ASP A N 1
ATOM 840 C CA . ASP A 1 104 ? 0.263 5.902 9.888 1.00 98.56 104 ASP A CA 1
ATOM 841 C C . ASP A 1 104 ? 0.447 4.912 8.734 1.00 98.56 104 ASP A C 1
ATOM 843 O O . ASP A 1 104 ? 1.290 5.129 7.858 1.00 98.56 104 ASP A O 1
ATOM 847 N N . PHE A 1 105 ? -0.357 3.844 8.684 1.00 98.31 105 PHE A N 1
ATOM 848 C CA . PHE A 1 105 ? -0.331 2.894 7.572 1.00 98.31 105 PHE A CA 1
ATOM 849 C C . PHE A 1 105 ? -0.701 3.562 6.250 1.00 98.31 105 PHE A C 1
ATOM 851 O O . PHE A 1 105 ? -0.011 3.353 5.252 1.00 98.31 105 PHE A O 1
ATOM 858 N N . ILE A 1 106 ? -1.728 4.415 6.241 1.00 98.69 106 ILE A N 1
ATOM 859 C CA . ILE A 1 106 ? -2.125 5.169 5.046 1.00 98.69 106 ILE A CA 1
ATOM 860 C C . ILE A 1 106 ? -1.000 6.109 4.592 1.00 98.69 106 ILE A C 1
ATOM 862 O O . ILE A 1 106 ? -0.739 6.212 3.393 1.00 98.69 106 ILE A O 1
ATOM 866 N N . HIS A 1 107 ? -0.315 6.793 5.514 1.00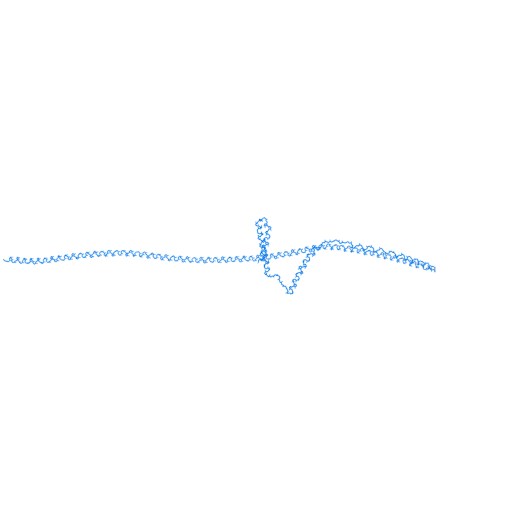 98.50 107 HIS A N 1
ATOM 867 C CA . HIS A 1 107 ? 0.804 7.670 5.158 1.00 98.50 107 HIS A CA 1
ATOM 868 C C . HIS A 1 107 ? 1.979 6.883 4.572 1.00 98.50 107 HIS A C 1
ATOM 870 O O . HIS A 1 107 ? 2.453 7.237 3.494 1.00 98.50 107 HIS A O 1
ATOM 876 N N . ARG A 1 108 ? 2.384 5.776 5.212 1.00 98.44 108 ARG A N 1
ATOM 877 C CA . ARG A 1 108 ? 3.453 4.900 4.700 1.00 98.44 108 ARG A CA 1
ATOM 878 C C . ARG A 1 108 ? 3.117 4.332 3.325 1.00 98.44 108 ARG A C 1
ATOM 880 O O . ARG A 1 108 ? 3.990 4.282 2.463 1.00 98.44 108 ARG A O 1
ATOM 887 N N . LEU A 1 109 ? 1.859 3.946 3.103 1.00 98.62 109 LEU A N 1
ATOM 888 C CA . LEU A 1 109 ? 1.398 3.470 1.801 1.00 98.62 109 LEU A CA 1
ATOM 889 C C . LEU A 1 109 ? 1.530 4.567 0.738 1.00 98.62 109 LEU A C 1
ATOM 891 O O . LEU A 1 109 ? 2.127 4.331 -0.306 1.00 98.62 109 LEU A O 1
ATOM 895 N N . LYS A 1 110 ? 1.066 5.789 1.030 1.00 98.69 110 LYS A N 1
ATOM 896 C CA . LYS A 1 110 ? 1.193 6.934 0.113 1.00 98.69 110 LYS A CA 1
ATOM 897 C C . LYS A 1 110 ? 2.649 7.304 -0.176 1.00 98.69 110 LYS A C 1
ATOM 899 O O . LYS A 1 110 ? 2.960 7.718 -1.289 1.00 98.69 110 LYS A O 1
ATOM 904 N N . ASP A 1 111 ? 3.543 7.194 0.802 1.00 98.56 111 ASP A N 1
ATOM 905 C CA . ASP A 1 111 ? 4.973 7.435 0.589 1.00 98.56 111 ASP A CA 1
ATOM 906 C C . ASP A 1 111 ? 5.590 6.377 -0.328 1.00 98.56 111 ASP A C 1
ATOM 908 O O . ASP A 1 111 ? 6.248 6.736 -1.307 1.00 98.56 111 ASP A O 1
ATOM 912 N N . ALA A 1 112 ? 5.291 5.098 -0.092 1.00 98.19 112 ALA A N 1
ATOM 913 C CA . ALA A 1 112 ? 5.721 4.008 -0.963 1.00 98.19 112 ALA A CA 1
ATOM 914 C C . ALA A 1 112 ? 5.163 4.153 -2.392 1.00 98.19 112 ALA A C 1
ATOM 916 O O . ALA A 1 112 ? 5.892 3.959 -3.363 1.00 98.19 112 ALA A O 1
ATOM 917 N N . GLU A 1 113 ? 3.901 4.567 -2.546 1.00 98.31 113 GLU A N 1
ATOM 918 C CA . GLU A 1 113 ? 3.298 4.872 -3.850 1.00 98.31 113 GLU A CA 1
ATOM 919 C C . GLU A 1 113 ? 4.039 6.009 -4.570 1.00 98.31 113 GLU A C 1
ATOM 921 O O . GLU A 1 113 ? 4.356 5.896 -5.755 1.00 98.31 113 GLU A O 1
ATOM 926 N N . ARG A 1 114 ? 4.385 7.096 -3.865 1.00 98.56 114 ARG A N 1
ATOM 927 C CA . ARG A 1 114 ? 5.173 8.198 -4.447 1.00 98.56 114 ARG A CA 1
ATOM 928 C C . ARG A 1 114 ? 6.558 7.734 -4.882 1.00 98.56 114 ARG A C 1
ATOM 930 O O . ARG A 1 114 ? 7.052 8.183 -5.916 1.00 98.56 114 ARG A O 1
ATOM 937 N N . GLU A 1 115 ? 7.210 6.883 -4.097 1.00 98.50 115 GLU A N 1
ATOM 938 C CA . GLU A 1 115 ? 8.505 6.303 -4.459 1.00 98.50 115 GLU A CA 1
ATOM 939 C C . GLU A 1 115 ? 8.396 5.394 -5.684 1.00 98.50 115 GLU A C 1
ATOM 941 O O . GLU A 1 115 ? 9.209 5.524 -6.602 1.00 98.50 115 GLU A O 1
ATOM 946 N N . ALA A 1 116 ? 7.360 4.557 -5.754 1.00 98.19 116 ALA A N 1
ATOM 947 C CA . ALA A 1 116 ? 7.086 3.712 -6.910 1.00 98.19 116 ALA A CA 1
ATOM 948 C C . ALA A 1 116 ? 6.883 4.547 -8.183 1.00 98.19 116 ALA A C 1
ATOM 950 O O . ALA A 1 116 ? 7.530 4.281 -9.195 1.00 98.19 116 ALA A O 1
ATOM 951 N N . VAL A 1 117 ? 6.083 5.619 -8.118 1.00 98.56 117 VAL A N 1
ATOM 952 C CA . VAL A 1 117 ? 5.891 6.548 -9.247 1.00 98.56 117 VAL A CA 1
ATOM 953 C C . VAL A 1 117 ? 7.213 7.202 -9.658 1.00 98.56 117 VAL A C 1
ATOM 955 O O . VAL A 1 117 ? 7.539 7.241 -10.842 1.00 98.56 117 VAL A O 1
ATOM 958 N N . LYS A 1 118 ? 8.033 7.667 -8.706 1.00 98.56 118 LYS A N 1
ATOM 959 C CA . LYS A 1 118 ? 9.357 8.239 -9.020 1.00 98.56 118 LYS A CA 1
ATOM 960 C C . LYS A 1 118 ? 10.271 7.229 -9.714 1.00 98.56 118 LYS A C 1
ATOM 962 O O . LYS A 1 118 ? 11.023 7.608 -10.611 1.00 98.56 118 LYS A O 1
ATOM 967 N N . MET A 1 119 ? 10.254 5.968 -9.287 1.00 98.12 119 MET A N 1
ATOM 968 C CA . MET A 1 119 ? 11.045 4.909 -9.915 1.00 98.12 119 MET A CA 1
ATOM 969 C C . MET A 1 119 ? 10.526 4.582 -11.316 1.00 98.12 119 MET A C 1
ATOM 971 O O . MET A 1 119 ? 11.335 4.466 -12.233 1.00 98.12 119 MET A O 1
ATOM 975 N N . GLN A 1 120 ? 9.208 4.544 -11.504 1.00 98.38 120 GLN A N 1
ATOM 976 C CA . GLN A 1 120 ? 8.576 4.369 -12.811 1.00 98.38 120 GLN A CA 1
ATOM 977 C C . GLN A 1 120 ? 8.977 5.484 -13.791 1.00 98.38 120 GLN A C 1
ATOM 979 O O . GLN A 1 120 ? 9.447 5.194 -14.887 1.00 98.38 120 GLN A O 1
ATOM 984 N N . MET A 1 121 ? 8.935 6.751 -13.366 1.00 98.38 121 MET A N 1
ATOM 985 C CA . MET A 1 121 ? 9.385 7.880 -14.195 1.00 98.38 121 MET A CA 1
ATOM 986 C C . MET A 1 121 ? 10.868 7.773 -14.588 1.00 98.38 121 MET A C 1
ATOM 988 O O . MET A 1 121 ? 11.257 8.167 -15.686 1.00 98.38 121 MET A O 1
ATOM 992 N N . LYS A 1 122 ? 11.727 7.247 -13.701 1.00 98.62 122 LYS A N 1
ATOM 993 C CA . LYS A 1 122 ? 13.140 6.997 -14.039 1.00 98.62 122 LYS A CA 1
ATOM 994 C C . LYS A 1 122 ? 13.276 5.910 -15.102 1.00 98.62 122 LYS A C 1
ATOM 996 O O . LYS A 1 122 ? 14.109 6.066 -15.986 1.00 98.62 122 LYS A O 1
ATOM 1001 N N . VAL A 1 123 ? 12.484 4.841 -15.011 1.00 98.62 123 VAL A N 1
ATOM 1002 C CA . VAL A 1 123 ? 12.463 3.756 -16.006 1.00 98.62 123 VAL A CA 1
ATOM 1003 C C . VAL A 1 123 ? 11.986 4.270 -17.362 1.00 98.62 123 VAL A C 1
ATOM 1005 O O . VAL A 1 123 ? 12.598 3.967 -18.379 1.00 98.62 123 VAL A O 1
ATOM 1008 N N . GLU A 1 124 ? 10.940 5.092 -17.390 1.00 98.50 124 GLU A N 1
ATOM 1009 C CA . GLU A 1 124 ? 10.453 5.714 -18.626 1.00 98.50 124 GLU A CA 1
ATOM 1010 C C . GLU A 1 124 ? 11.524 6.608 -19.252 1.00 98.50 124 GLU A C 1
ATOM 1012 O O . GLU A 1 124 ? 11.840 6.464 -20.431 1.00 98.50 124 GLU A O 1
ATOM 1017 N N . LYS A 1 125 ? 12.186 7.449 -18.450 1.00 98.56 125 LYS A N 1
ATOM 1018 C CA . LYS A 1 125 ? 13.282 8.295 -18.933 1.00 98.56 125 LYS A CA 1
ATOM 1019 C C . LYS A 1 125 ? 14.436 7.479 -19.527 1.00 98.56 125 LYS A C 1
ATOM 1021 O O . LYS A 1 125 ? 14.942 7.829 -20.592 1.00 98.56 125 LYS A O 1
ATOM 1026 N N . THR A 1 126 ? 14.871 6.407 -18.860 1.00 98.25 126 THR A N 1
ATOM 1027 C CA . THR A 1 126 ? 15.957 5.562 -19.384 1.00 98.25 126 THR A CA 1
ATOM 1028 C C . THR A 1 126 ? 15.531 4.793 -20.631 1.00 98.25 126 THR A C 1
ATOM 1030 O O . THR A 1 126 ? 16.352 4.583 -21.524 1.00 98.25 126 THR A O 1
ATOM 1033 N N . GLN A 1 127 ? 14.258 4.409 -20.735 1.00 98.44 127 GLN A N 1
ATOM 1034 C CA . GLN A 1 127 ? 13.701 3.784 -21.930 1.00 98.44 127 GLN A CA 1
ATOM 1035 C C . GLN A 1 127 ? 13.662 4.766 -23.112 1.00 98.44 127 GLN A C 1
ATOM 1037 O O . GLN A 1 127 ? 14.114 4.411 -24.199 1.00 98.44 127 GLN A O 1
ATOM 1042 N N . GLU A 1 128 ? 13.241 6.015 -22.901 1.00 98.50 128 GLU A N 1
ATOM 1043 C CA . GLU A 1 128 ? 13.313 7.058 -23.931 1.00 98.50 128 GLU A CA 1
ATOM 1044 C C . GLU A 1 128 ? 14.758 7.316 -24.384 1.00 98.50 128 GLU A C 1
ATOM 1046 O O . GLU A 1 128 ? 15.033 7.457 -25.574 1.00 98.50 128 GLU A O 1
ATOM 1051 N N . GLU A 1 129 ? 15.710 7.395 -23.449 1.00 98.50 129 GLU A N 1
ATOM 1052 C CA . GLU A 1 129 ? 17.133 7.553 -23.770 1.00 98.50 129 GLU A CA 1
ATOM 1053 C C . GLU A 1 129 ? 17.661 6.365 -24.581 1.00 98.50 129 GLU A C 1
ATOM 1055 O O . GLU A 1 129 ? 18.352 6.561 -25.582 1.00 98.50 129 GLU A O 1
ATOM 1060 N N . LYS A 1 130 ? 17.286 5.138 -24.209 1.00 98.44 130 LYS A N 1
ATOM 1061 C CA . LYS A 1 130 ? 17.615 3.926 -24.964 1.00 98.44 130 LYS A CA 1
ATOM 1062 C C . LYS A 1 130 ? 17.051 3.979 -26.383 1.00 98.44 130 LYS A C 1
ATOM 1064 O O . LYS A 1 130 ? 17.779 3.675 -27.322 1.00 98.44 130 LYS A O 1
ATOM 1069 N N . GLU A 1 131 ? 15.794 4.369 -26.562 1.00 98.38 131 GLU A N 1
ATOM 1070 C CA . GLU A 1 131 ? 15.169 4.494 -27.886 1.00 98.38 131 GLU A CA 1
ATOM 1071 C C . GLU A 1 131 ? 15.838 5.577 -28.737 1.00 98.38 131 GLU A C 1
ATOM 1073 O O . GLU A 1 131 ? 16.136 5.348 -29.910 1.00 98.38 131 GLU A O 1
ATOM 1078 N N . ARG A 1 132 ? 16.173 6.728 -28.139 1.00 98.69 132 ARG A N 1
ATOM 1079 C CA . ARG A 1 132 ? 16.960 7.779 -28.805 1.00 98.69 132 ARG A CA 1
ATOM 1080 C C . ARG A 1 132 ? 18.317 7.250 -29.279 1.00 98.69 132 ARG A C 1
ATOM 1082 O O . ARG A 1 132 ? 18.706 7.521 -30.413 1.00 98.69 132 ARG A O 1
ATOM 1089 N N . LEU A 1 133 ? 19.020 6.483 -28.442 1.00 98.50 133 LEU A N 1
ATOM 1090 C CA . LEU A 1 133 ? 20.309 5.876 -28.793 1.00 98.50 133 LEU A CA 1
ATOM 1091 C C . LEU A 1 133 ? 20.181 4.766 -29.847 1.00 98.50 133 LEU A C 1
ATOM 1093 O O . LEU A 1 133 ? 21.055 4.624 -30.697 1.00 98.50 133 LEU A O 1
ATOM 1097 N N . LEU A 1 134 ? 19.099 3.986 -29.828 1.00 98.50 134 LEU A N 1
ATOM 1098 C CA . LEU A 1 134 ? 18.828 2.994 -30.871 1.00 98.50 134 LEU A CA 1
ATOM 1099 C C . LEU A 1 134 ? 18.588 3.666 -32.226 1.00 98.50 134 LEU A C 1
ATOM 1101 O O . LEU A 1 134 ? 19.128 3.216 -33.234 1.00 98.50 134 LEU A O 1
ATOM 1105 N N . ASN A 1 135 ? 17.841 4.770 -32.251 1.00 98.44 135 ASN A N 1
ATOM 1106 C CA . ASN A 1 135 ? 17.621 5.535 -33.476 1.00 98.44 135 ASN A CA 1
ATOM 1107 C C . ASN A 1 135 ? 18.931 6.117 -34.023 1.00 98.44 135 ASN A C 1
ATOM 1109 O O . ASN A 1 135 ? 19.203 5.981 -35.217 1.00 98.44 135 ASN A O 1
ATOM 1113 N N . SER A 1 136 ? 19.780 6.691 -33.163 1.00 98.38 136 SER A N 1
ATOM 1114 C CA . SER A 1 136 ? 21.083 7.209 -33.599 1.00 98.38 136 SER A CA 1
ATOM 1115 C C . SER A 1 136 ? 22.030 6.103 -34.081 1.00 98.38 136 SER A C 1
ATOM 1117 O O . SER A 1 136 ? 22.770 6.311 -35.043 1.00 98.38 136 SER A O 1
ATOM 1119 N N . LEU A 1 137 ? 21.974 4.907 -33.483 1.00 98.50 137 LEU A N 1
ATOM 1120 C CA . LEU A 1 137 ? 22.717 3.738 -33.958 1.00 98.50 137 LEU A CA 1
ATOM 1121 C C . LEU A 1 137 ? 22.269 3.322 -35.364 1.00 98.50 137 LEU A C 1
ATOM 1123 O O . LEU A 1 137 ? 23.107 3.167 -36.249 1.00 98.50 137 LEU A O 1
ATOM 1127 N N . VAL A 1 138 ? 20.960 3.202 -35.595 1.00 98.62 138 VAL A N 1
ATOM 1128 C CA . VAL A 1 138 ? 20.398 2.856 -36.913 1.00 98.62 138 VAL A CA 1
ATOM 1129 C C . VAL A 1 138 ? 20.786 3.900 -37.966 1.00 98.62 138 VAL A C 1
ATOM 1131 O O . VAL A 1 138 ? 21.097 3.563 -39.110 1.00 98.62 138 VAL A O 1
ATOM 1134 N N . GLU A 1 139 ? 20.796 5.185 -37.610 1.00 98.31 139 GLU A N 1
ATOM 1135 C CA . GLU A 1 139 ? 21.282 6.248 -38.494 1.00 98.31 139 GLU A CA 1
ATOM 1136 C C . GLU A 1 139 ? 22.773 6.099 -38.812 1.00 98.31 139 GLU A C 1
ATOM 1138 O O . GLU A 1 139 ? 23.156 6.208 -39.980 1.00 98.31 139 GLU A O 1
ATOM 1143 N N . ALA A 1 140 ? 23.609 5.800 -37.815 1.00 98.19 140 ALA A N 1
ATOM 1144 C CA . ALA A 1 140 ? 25.032 5.547 -38.018 1.00 98.19 140 ALA A CA 1
ATOM 1145 C C . ALA A 1 140 ? 25.272 4.330 -38.928 1.00 98.19 140 ALA A C 1
ATOM 1147 O O . ALA A 1 140 ? 26.081 4.415 -39.852 1.00 98.19 140 ALA A O 1
ATOM 1148 N N . GLU A 1 141 ? 24.528 3.236 -38.748 1.00 97.69 141 GLU A N 1
ATOM 1149 C CA . GLU A 1 141 ? 24.574 2.061 -39.629 1.00 97.69 141 GLU A CA 1
ATOM 1150 C C . GLU A 1 141 ? 24.207 2.420 -41.075 1.00 97.69 141 GLU A C 1
ATOM 1152 O O . GLU A 1 141 ? 24.906 2.032 -42.014 1.00 97.69 141 GLU A O 1
ATOM 1157 N N . ARG A 1 142 ? 23.160 3.232 -41.280 1.00 98.25 142 ARG A N 1
ATOM 1158 C CA . ARG A 1 142 ? 22.800 3.740 -42.617 1.00 98.25 142 ARG A CA 1
ATOM 1159 C C . ARG A 1 142 ? 23.934 4.562 -43.230 1.00 98.25 142 ARG A C 1
ATOM 1161 O O . ARG A 1 142 ? 24.212 4.408 -44.419 1.00 98.25 142 ARG A O 1
ATOM 1168 N N . GLN A 1 143 ? 24.601 5.411 -42.446 1.00 98.19 143 GLN A N 1
ATOM 1169 C CA . GLN A 1 143 ? 25.757 6.176 -42.925 1.00 98.19 143 GLN A CA 1
ATOM 1170 C C . GLN A 1 143 ? 26.932 5.265 -43.290 1.00 98.19 143 GLN A C 1
ATOM 1172 O O . GLN A 1 143 ? 27.527 5.454 -44.350 1.00 98.19 143 GLN A O 1
ATOM 1177 N N . ILE A 1 144 ? 27.240 4.256 -42.469 1.00 98.06 144 ILE A N 1
ATOM 1178 C CA . ILE A 1 144 ? 28.281 3.261 -42.766 1.00 98.06 144 ILE A CA 1
ATOM 1179 C C . ILE A 1 144 ? 27.982 2.576 -44.104 1.00 98.06 144 ILE A C 1
ATOM 1181 O O . ILE A 1 144 ? 28.823 2.613 -45.000 1.00 98.06 144 ILE A O 1
ATOM 1185 N N . MET A 1 145 ? 26.758 2.078 -44.300 1.00 97.88 145 MET A N 1
ATOM 1186 C CA . MET A 1 145 ? 26.330 1.448 -45.557 1.00 97.88 145 MET A CA 1
ATOM 1187 C C . MET A 1 145 ? 26.469 2.386 -46.771 1.00 97.88 145 MET A C 1
ATOM 1189 O O . MET A 1 145 ? 26.885 1.965 -47.856 1.00 97.88 145 MET A O 1
ATOM 1193 N N . LEU A 1 146 ? 26.145 3.676 -46.618 1.00 98.56 146 LEU A N 1
ATOM 1194 C CA . LEU A 1 146 ? 26.334 4.675 -47.678 1.00 98.56 146 LEU A CA 1
ATOM 1195 C C . LEU A 1 146 ? 27.816 4.872 -48.021 1.00 98.56 146 LEU A C 1
ATOM 1197 O O . LEU A 1 146 ? 28.173 4.923 -49.203 1.00 98.56 146 LEU A O 1
ATOM 1201 N N . TRP A 1 147 ? 28.684 4.967 -47.013 1.00 98.50 147 TRP A N 1
ATOM 1202 C CA . TRP A 1 147 ? 30.127 5.113 -47.206 1.00 98.50 147 TRP A CA 1
ATOM 1203 C C . TRP A 1 147 ? 30.772 3.862 -47.796 1.00 98.50 147 TRP A C 1
ATOM 1205 O O . TRP A 1 147 ? 31.646 3.984 -48.658 1.00 98.50 147 TRP A O 1
ATOM 1215 N N . GLU A 1 148 ? 30.315 2.675 -47.412 1.00 97.56 148 GLU A N 1
ATOM 1216 C CA . GLU A 1 148 ? 30.721 1.411 -48.024 1.00 97.56 148 GLU A CA 1
ATOM 1217 C C . GLU A 1 148 ? 30.346 1.379 -49.505 1.00 97.56 148 GLU A C 1
ATOM 1219 O O . GLU A 1 148 ? 31.212 1.139 -50.349 1.00 97.56 148 GLU A O 1
ATOM 1224 N N . LYS A 1 149 ? 29.101 1.733 -49.853 1.00 98.06 149 LYS A N 1
ATOM 1225 C CA . LYS A 1 149 ? 28.660 1.819 -51.252 1.00 98.06 149 LYS A CA 1
ATOM 1226 C C . LYS A 1 149 ? 29.464 2.847 -52.044 1.00 98.06 149 LYS A C 1
ATOM 1228 O O . LYS A 1 149 ? 29.881 2.568 -53.166 1.00 98.06 149 LYS A O 1
ATOM 1233 N N . LYS A 1 150 ? 29.720 4.029 -51.475 1.00 98.06 150 LYS A N 1
ATOM 1234 C CA . LYS A 1 150 ? 30.553 5.060 -52.113 1.00 98.06 150 LYS A CA 1
ATOM 1235 C C . LYS A 1 150 ? 31.979 4.558 -52.334 1.00 98.06 150 LYS A C 1
ATOM 1237 O O . LYS A 1 150 ? 32.537 4.755 -53.409 1.00 98.06 150 LYS A O 1
ATOM 1242 N N . THR A 1 151 ? 32.551 3.874 -51.348 1.00 97.00 151 THR A N 1
ATOM 1243 C CA . THR A 1 151 ? 33.883 3.268 -51.450 1.00 97.00 151 THR A CA 1
ATOM 1244 C C . THR A 1 151 ? 33.919 2.193 -52.534 1.00 97.00 151 THR A C 1
ATOM 1246 O O . THR A 1 151 ? 34.855 2.174 -53.332 1.00 97.00 151 THR A O 1
ATOM 1249 N N . GLN A 1 152 ? 32.894 1.341 -52.605 1.00 96.56 152 GLN A N 1
ATOM 1250 C CA . GLN A 1 152 ? 32.755 0.303 -53.623 1.00 96.56 152 GLN A CA 1
ATOM 1251 C C . GLN A 1 152 ? 32.657 0.899 -55.033 1.00 96.56 152 GLN A C 1
ATOM 1253 O O . GLN A 1 152 ? 33.433 0.514 -55.900 1.00 96.56 152 GLN A O 1
ATOM 1258 N N . LEU A 1 153 ? 31.809 1.912 -55.241 1.00 97.56 153 LEU A N 1
ATOM 1259 C CA . LEU A 1 153 ? 31.700 2.614 -56.526 1.00 97.56 153 LEU A CA 1
ATOM 1260 C C . LEU A 1 153 ? 33.030 3.241 -56.962 1.00 97.56 153 LEU A C 1
ATOM 1262 O O . LEU A 1 153 ? 33.393 3.181 -58.132 1.00 97.56 153 LEU A O 1
ATOM 1266 N N . VAL A 1 154 ? 33.791 3.822 -56.030 1.00 96.62 154 VAL A N 1
ATOM 1267 C CA . VAL A 1 154 ? 35.115 4.379 -56.345 1.00 96.62 154 VAL A CA 1
ATOM 1268 C C . VAL A 1 154 ? 36.124 3.271 -56.679 1.00 96.62 154 VAL A C 1
ATOM 1270 O O . VAL A 1 154 ? 36.971 3.473 -57.549 1.00 96.62 154 VAL A O 1
ATOM 1273 N N . LYS A 1 155 ? 36.062 2.107 -56.015 1.00 95.81 155 LYS A N 1
ATOM 1274 C CA . LYS A 1 155 ? 36.886 0.936 -56.369 1.00 95.81 155 LYS A CA 1
ATOM 1275 C C . LYS A 1 155 ? 36.537 0.418 -57.767 1.00 95.81 155 LYS A C 1
ATOM 1277 O O . LYS A 1 155 ? 37.447 0.208 -58.559 1.00 95.81 155 LYS A O 1
ATOM 1282 N N . GLU A 1 156 ? 35.251 0.293 -58.084 1.00 94.25 156 GLU A N 1
ATOM 1283 C CA . GLU A 1 156 ? 34.762 -0.126 -59.404 1.00 94.25 156 GLU A CA 1
ATOM 1284 C C . GLU A 1 156 ? 35.176 0.867 -60.496 1.00 94.25 156 GLU A C 1
ATOM 1286 O O . GLU A 1 156 ? 35.766 0.464 -61.496 1.00 94.25 156 GLU A O 1
ATOM 1291 N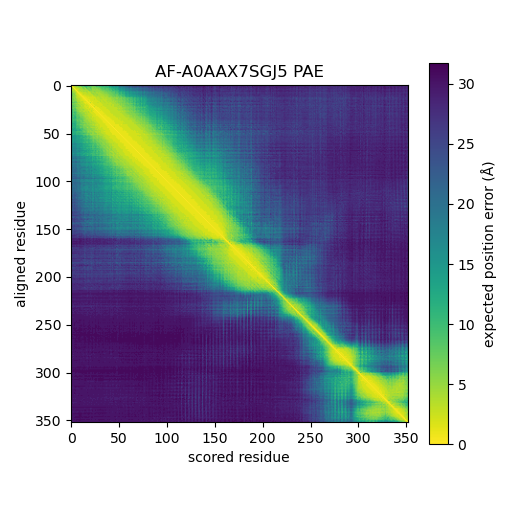 N . MET A 1 157 ? 34.983 2.171 -60.276 1.00 92.50 157 MET A N 1
ATOM 1292 C CA . MET A 1 157 ? 35.416 3.221 -61.204 1.00 92.50 157 MET A CA 1
ATOM 1293 C C . MET A 1 157 ? 36.932 3.199 -61.435 1.00 92.50 157 MET A C 1
ATOM 1295 O O . MET A 1 157 ? 37.369 3.322 -62.576 1.00 92.50 157 MET A O 1
ATOM 1299 N N . ARG A 1 158 ? 37.737 3.013 -60.376 1.00 90.62 158 ARG A N 1
ATOM 1300 C CA . ARG A 1 158 ? 39.192 2.840 -60.512 1.00 90.62 158 ARG A CA 1
ATOM 1301 C C . ARG A 1 158 ? 39.535 1.601 -61.331 1.00 90.62 158 ARG A C 1
ATOM 1303 O O . ARG A 1 158 ? 40.284 1.724 -62.287 1.00 90.62 158 ARG A O 1
ATOM 1310 N N . SER A 1 159 ? 38.927 0.453 -61.029 1.00 89.75 159 SER A N 1
ATOM 1311 C CA . SER A 1 159 ? 39.170 -0.778 -61.789 1.00 89.75 159 SER A CA 1
ATOM 1312 C C . SER A 1 159 ? 38.776 -0.657 -63.268 1.00 89.75 159 SER A C 1
ATOM 1314 O O . SER A 1 159 ? 39.510 -1.125 -64.131 1.00 89.75 159 SER A O 1
ATOM 1316 N N . ALA A 1 160 ? 37.671 0.028 -63.584 1.00 88.19 160 ALA A N 1
ATOM 1317 C CA . ALA A 1 160 ? 37.255 0.286 -64.961 1.00 88.19 160 ALA A CA 1
ATOM 1318 C C . ALA A 1 160 ? 38.207 1.260 -65.681 1.00 88.19 160 ALA A C 1
ATOM 1320 O O . ALA A 1 160 ? 38.518 1.071 -66.855 1.00 88.19 160 ALA A O 1
ATOM 1321 N N . MET A 1 161 ? 38.698 2.286 -64.979 1.00 86.19 161 MET A N 1
ATOM 1322 C CA . MET A 1 161 ? 39.678 3.229 -65.519 1.00 86.19 161 MET A CA 1
ATOM 1323 C C . MET A 1 161 ? 41.038 2.566 -65.771 1.00 86.19 161 MET A C 1
ATOM 1325 O O . MET A 1 161 ? 41.642 2.833 -66.806 1.00 86.19 161 MET A O 1
ATOM 1329 N N . ASP A 1 162 ? 41.507 1.699 -64.871 1.00 80.19 162 ASP A N 1
ATOM 1330 C CA . ASP A 1 162 ? 42.787 0.994 -65.017 1.00 80.19 162 ASP A CA 1
ATOM 1331 C C . ASP A 1 162 ? 42.793 0.075 -66.254 1.00 80.19 162 ASP A C 1
ATOM 1333 O O . ASP A 1 162 ? 43.788 0.025 -66.978 1.00 80.19 162 ASP A O 1
ATOM 1337 N N . VAL A 1 163 ? 41.664 -0.574 -66.574 1.00 76.25 163 VAL A N 1
ATOM 1338 C CA . VAL A 1 163 ? 41.504 -1.331 -67.833 1.00 76.25 163 VAL A CA 1
ATOM 1339 C C . VAL A 1 163 ? 41.668 -0.411 -69.054 1.00 76.25 163 VAL A C 1
ATOM 1341 O O . VAL A 1 163 ? 42.420 -0.733 -69.974 1.00 76.25 163 VAL A O 1
ATOM 1344 N N . GLY A 1 164 ? 41.047 0.773 -69.038 1.00 72.06 164 GLY A N 1
ATOM 1345 C CA . GLY A 1 164 ? 41.180 1.762 -70.116 1.00 72.06 164 GLY A CA 1
ATOM 1346 C C . GLY A 1 164 ? 42.560 2.433 -70.197 1.00 72.06 164 GLY A C 1
ATOM 1347 O O . GLY A 1 164 ? 42.978 2.867 -71.273 1.00 72.06 164 GLY A O 1
ATOM 1348 N N . GLN A 1 165 ? 43.312 2.507 -69.092 1.00 75.56 165 GLN A N 1
ATOM 1349 C CA . GLN A 1 165 ? 44.684 3.023 -69.112 1.00 75.56 165 GLN A CA 1
ATOM 1350 C C . GLN A 1 165 ? 45.613 2.124 -69.925 1.00 75.56 165 GLN A C 1
ATOM 1352 O O . GLN A 1 165 ? 46.444 2.651 -70.663 1.00 75.56 165 GLN A O 1
ATOM 1357 N N . GLY A 1 166 ? 45.456 0.798 -69.852 1.00 78.81 166 GLY A N 1
ATOM 1358 C CA . GLY A 1 166 ? 46.219 -0.139 -70.683 1.00 78.81 166 GLY A CA 1
ATOM 1359 C C . GLY A 1 166 ? 46.053 0.161 -72.174 1.00 78.81 166 GLY A C 1
ATOM 1360 O O . GLY A 1 166 ? 47.041 0.359 -72.884 1.00 78.81 166 GLY A O 1
ATOM 1361 N N . GLU A 1 167 ? 44.808 0.313 -72.627 1.00 77.94 167 GLU A N 1
ATOM 1362 C CA . GLU A 1 167 ? 44.490 0.697 -74.006 1.00 77.94 167 GLU A CA 1
ATOM 1363 C C . GLU A 1 167 ? 45.070 2.075 -74.353 1.00 77.94 167 GLU A C 1
ATOM 1365 O O . GLU A 1 167 ? 45.766 2.216 -75.359 1.00 77.94 167 GLU A O 1
ATOM 1370 N N . SER A 1 168 ? 44.910 3.076 -73.481 1.00 78.31 168 SER A N 1
ATOM 1371 C CA . SER A 1 168 ? 45.501 4.407 -73.680 1.00 78.31 168 SER A CA 1
ATOM 1372 C C . SER A 1 168 ? 47.028 4.360 -73.814 1.00 78.31 168 SER A C 1
ATOM 1374 O O . SER A 1 168 ? 47.597 5.041 -74.669 1.00 78.31 168 SER A O 1
ATOM 1376 N N . HIS A 1 169 ? 47.713 3.539 -73.016 1.00 84.69 169 HIS A N 1
ATOM 1377 C CA . HIS A 1 169 ? 49.156 3.344 -73.118 1.00 84.69 169 HIS A CA 1
ATOM 1378 C C . HIS A 1 169 ? 49.551 2.661 -74.431 1.00 84.69 169 HIS A C 1
ATOM 1380 O O . HIS A 1 169 ? 50.502 3.113 -75.072 1.00 84.69 169 HIS A O 1
ATOM 1386 N N . THR A 1 170 ? 48.809 1.641 -74.879 1.00 83.88 170 THR A N 1
ATOM 1387 C CA . THR A 1 170 ? 49.057 1.012 -76.190 1.00 83.88 170 THR A CA 1
ATOM 1388 C C . THR A 1 170 ? 48.843 1.988 -77.345 1.00 83.88 170 THR A C 1
ATOM 1390 O O . THR A 1 170 ? 49.695 2.082 -78.227 1.00 83.88 170 THR A O 1
ATOM 1393 N N . MET A 1 171 ? 47.779 2.794 -77.301 1.00 86.50 171 MET A N 1
ATOM 1394 C CA . MET A 1 171 ? 47.511 3.827 -78.301 1.00 86.50 171 MET A CA 1
ATOM 1395 C C . MET A 1 171 ? 48.611 4.891 -78.318 1.00 86.50 171 MET A C 1
ATOM 1397 O O . MET A 1 171 ? 49.074 5.266 -79.389 1.00 86.50 171 MET A O 1
ATOM 1401 N N . LYS A 1 172 ? 49.086 5.350 -77.152 1.00 89.25 172 LYS A N 1
ATOM 1402 C CA . LYS A 1 172 ? 50.210 6.300 -77.064 1.00 89.25 172 LYS A CA 1
ATOM 1403 C C . LYS A 1 172 ? 51.499 5.721 -77.645 1.00 89.25 172 LYS A C 1
ATOM 1405 O O . LYS A 1 172 ? 52.214 6.427 -78.351 1.00 89.25 172 LYS A O 1
ATOM 1410 N N . ALA A 1 173 ? 51.791 4.450 -77.372 1.00 90.44 173 ALA A N 1
ATOM 1411 C CA . ALA A 1 173 ? 52.952 3.779 -77.944 1.00 90.44 173 ALA A CA 1
ATOM 1412 C C . ALA A 1 173 ? 52.845 3.667 -79.475 1.00 90.44 173 ALA A C 1
ATOM 1414 O O . ALA A 1 173 ? 53.835 3.888 -80.170 1.00 90.44 173 ALA A O 1
ATOM 1415 N N . GLU A 1 174 ? 51.656 3.376 -80.006 1.00 90.75 174 GLU A N 1
ATOM 1416 C CA . GLU A 1 174 ? 51.423 3.305 -81.451 1.00 90.75 174 GLU A CA 1
ATOM 1417 C C . GLU A 1 174 ? 51.502 4.682 -82.121 1.00 90.75 174 GLU A C 1
ATOM 1419 O O . GLU A 1 174 ? 52.163 4.817 -83.148 1.00 90.75 174 GLU A O 1
ATOM 1424 N N . ILE A 1 175 ? 50.941 5.728 -81.502 1.00 89.75 175 ILE A N 1
ATOM 1425 C CA . ILE A 1 175 ? 51.123 7.119 -81.947 1.00 89.75 175 ILE A CA 1
ATOM 1426 C C . ILE A 1 175 ? 52.615 7.442 -82.031 1.00 89.75 175 ILE A C 1
ATOM 1428 O O . ILE A 1 175 ? 53.077 7.911 -83.067 1.00 89.75 175 ILE A O 1
ATOM 1432 N N . HIS A 1 176 ? 53.396 7.112 -81.000 1.00 93.94 176 HIS A N 1
ATOM 1433 C CA . HIS A 1 176 ? 54.831 7.374 -81.018 1.00 93.94 176 HIS A CA 1
ATOM 1434 C C . HIS A 1 176 ? 55.566 6.584 -82.118 1.00 93.94 176 HIS A C 1
ATOM 1436 O O . HIS A 1 176 ? 56.432 7.124 -82.808 1.00 93.94 176 HIS A O 1
ATOM 1442 N N . ARG A 1 177 ? 55.193 5.318 -82.360 1.00 93.75 177 ARG A N 1
ATOM 1443 C CA . ARG A 1 177 ? 55.716 4.538 -83.501 1.00 93.75 177 ARG A CA 1
ATOM 1444 C C . ARG A 1 177 ? 55.383 5.202 -84.836 1.00 93.75 177 ARG A C 1
ATOM 1446 O O . ARG A 1 177 ? 56.248 5.282 -85.712 1.00 93.75 177 ARG A O 1
ATOM 1453 N N . MET A 1 178 ? 54.158 5.697 -84.994 1.00 92.00 178 MET A N 1
ATOM 1454 C CA . MET A 1 178 ? 53.729 6.415 -86.191 1.00 92.00 178 MET A CA 1
ATOM 1455 C C . MET A 1 178 ? 54.468 7.746 -86.366 1.00 92.00 178 MET A C 1
ATOM 1457 O O . MET A 1 178 ? 54.881 8.052 -87.482 1.00 92.00 178 MET A O 1
ATOM 1461 N N . GLU A 1 179 ? 54.708 8.507 -85.298 1.00 93.12 179 GLU A N 1
ATOM 1462 C CA . GLU A 1 179 ? 55.508 9.742 -85.319 1.00 93.12 179 GLU A CA 1
ATOM 1463 C C . GLU A 1 179 ? 56.950 9.476 -85.769 1.00 93.12 179 GLU A C 1
ATOM 1465 O O . GLU A 1 179 ? 57.502 10.202 -86.605 1.00 93.12 179 GLU A O 1
ATOM 1470 N N . VAL A 1 180 ? 57.559 8.399 -85.262 1.00 94.94 180 VAL A N 1
ATOM 1471 C CA . VAL A 1 180 ? 58.899 7.965 -85.679 1.00 94.94 180 VAL A CA 1
ATOM 1472 C C . VAL A 1 180 ? 58.899 7.577 -87.155 1.00 94.94 180 VAL A C 1
ATOM 1474 O O . VAL A 1 180 ? 59.784 8.007 -87.900 1.00 94.94 180 VAL A O 1
ATOM 1477 N N . ARG A 1 181 ? 57.894 6.821 -87.613 1.00 93.56 181 ARG A N 1
ATOM 1478 C CA . ARG A 1 181 ? 57.752 6.451 -89.027 1.00 93.56 181 ARG A CA 1
ATOM 1479 C C . ARG A 1 181 ? 57.549 7.677 -89.918 1.00 93.56 181 ARG A C 1
ATOM 1481 O O . ARG A 1 181 ? 58.180 7.768 -90.968 1.00 93.56 181 ARG A O 1
ATOM 1488 N N . LEU A 1 182 ? 56.739 8.646 -89.495 1.00 93.25 182 LEU A N 1
ATOM 1489 C CA . LEU A 1 182 ? 56.555 9.916 -90.198 1.00 93.25 182 LEU A CA 1
ATOM 1490 C C . LEU A 1 182 ? 57.873 10.690 -90.290 1.00 93.25 182 LEU A C 1
ATOM 1492 O O . LEU A 1 182 ? 58.240 11.157 -91.365 1.00 93.25 182 LEU A O 1
ATOM 1496 N N . SER A 1 183 ? 58.637 10.756 -89.201 1.00 93.00 183 SER A N 1
ATOM 1497 C CA . SER A 1 183 ? 59.963 11.382 -89.188 1.00 93.00 183 SER A CA 1
ATOM 1498 C C . SER A 1 183 ? 60.939 10.687 -90.146 1.00 93.00 183 SER A C 1
ATOM 1500 O O . SER A 1 183 ? 61.699 11.350 -90.852 1.00 93.00 183 SER A O 1
ATOM 1502 N N . GLN A 1 184 ? 60.914 9.352 -90.216 1.00 92.44 184 GLN A N 1
ATOM 1503 C CA . GLN A 1 184 ? 61.713 8.583 -91.176 1.00 92.44 184 GLN A CA 1
ATOM 1504 C C . GLN A 1 184 ? 61.299 8.873 -92.625 1.00 92.44 184 GLN A C 1
ATOM 1506 O O . GLN A 1 184 ? 62.166 9.123 -93.460 1.00 92.44 184 GLN A O 1
ATOM 1511 N N . LEU A 1 185 ? 59.995 8.903 -92.916 1.00 93.56 185 LEU A N 1
ATOM 1512 C CA . LEU A 1 185 ? 59.470 9.250 -94.241 1.00 93.56 185 LEU A CA 1
ATOM 1513 C C . LEU A 1 185 ? 59.853 10.676 -94.651 1.00 93.56 185 LEU A C 1
ATOM 1515 O O . LEU A 1 185 ? 60.224 10.905 -95.800 1.00 93.56 185 LEU A O 1
ATOM 1519 N N . MET A 1 186 ? 59.826 11.629 -93.718 1.00 90.94 186 MET A N 1
ATOM 1520 C CA . MET A 1 186 ? 60.274 12.999 -93.975 1.00 90.94 186 MET A CA 1
ATOM 1521 C C . MET A 1 186 ? 61.761 13.048 -94.341 1.00 90.94 186 MET A C 1
ATOM 1523 O O . MET A 1 186 ? 62.117 13.710 -95.314 1.00 90.94 186 MET A O 1
ATOM 1527 N N . ARG A 1 187 ? 62.616 12.285 -93.646 1.00 92.69 187 ARG A N 1
ATOM 1528 C CA . ARG A 1 187 ? 64.036 12.152 -94.019 1.00 92.69 187 ARG A CA 1
ATOM 1529 C C . ARG A 1 187 ? 64.209 11.518 -95.399 1.00 92.69 187 ARG A C 1
ATOM 1531 O O . ARG A 1 187 ? 65.012 12.006 -96.183 1.00 92.69 187 ARG A O 1
ATOM 1538 N N . GLN A 1 188 ? 63.443 10.474 -95.724 1.00 92.38 188 GLN A N 1
ATOM 1539 C CA . GLN A 1 188 ? 63.477 9.851 -97.055 1.00 92.38 188 GLN A CA 1
ATOM 1540 C C . GLN A 1 188 ? 63.055 10.830 -98.156 1.00 92.38 188 GLN A C 1
ATOM 1542 O O . GLN A 1 188 ? 63.734 10.930 -99.176 1.00 92.38 188 GLN A O 1
ATOM 1547 N N . ARG A 1 189 ? 61.979 11.599 -97.937 1.00 90.19 189 ARG A N 1
ATOM 1548 C CA . ARG A 1 189 ? 61.551 12.671 -98.846 1.00 90.19 189 ARG A CA 1
ATOM 1549 C C . ARG A 1 189 ? 62.666 13.693 -99.058 1.00 90.19 189 ARG A C 1
ATOM 1551 O O . ARG A 1 189 ? 62.895 14.104 -100.187 1.00 90.19 189 ARG A O 1
ATOM 1558 N N . GLU A 1 190 ? 63.350 14.102 -97.996 1.00 91.44 190 GLU A N 1
ATOM 1559 C CA . GLU A 1 190 ? 64.449 15.067 -98.072 1.00 91.44 190 GLU A CA 1
ATOM 1560 C C . GLU A 1 190 ? 65.675 14.497 -98.807 1.00 91.44 190 GLU A C 1
ATOM 1562 O O . GLU A 1 190 ? 66.278 15.193 -99.620 1.00 91.44 190 GLU A O 1
ATOM 1567 N N . CYS A 1 191 ? 66.021 13.222 -98.587 1.00 91.44 191 CYS A N 1
ATOM 1568 C CA . CYS A 1 191 ? 67.054 12.519 -99.354 1.00 91.44 191 CYS A CA 1
ATOM 1569 C C . CYS A 1 191 ? 66.720 12.479 -100.850 1.00 91.44 191 CYS A C 1
ATOM 1571 O O . CYS A 1 191 ? 67.559 12.861 -101.661 1.00 91.44 191 CYS A O 1
ATOM 1573 N N . LEU A 1 192 ? 65.490 12.099 -101.214 1.00 90.56 192 LEU A N 1
ATOM 1574 C CA . LEU A 1 192 ? 65.032 12.107 -102.608 1.00 90.56 192 LEU A CA 1
ATOM 1575 C C . LEU A 1 192 ? 65.047 13.517 -103.207 1.00 90.56 192 LEU A C 1
ATOM 1577 O O . LEU A 1 192 ? 65.399 13.684 -104.373 1.00 90.56 192 LEU A O 1
ATOM 1581 N N . LEU A 1 193 ? 64.704 14.542 -102.420 1.00 90.50 193 LEU A N 1
ATOM 1582 C CA . LEU A 1 193 ? 64.760 15.933 -102.866 1.00 90.50 193 LEU A CA 1
ATOM 1583 C C . LEU A 1 193 ? 66.207 16.349 -103.163 1.00 90.50 193 LEU A C 1
ATOM 1585 O O . LEU A 1 193 ? 66.471 16.841 -104.257 1.00 90.50 193 LEU A O 1
ATOM 1589 N N . ARG A 1 194 ? 67.157 16.035 -102.273 1.00 92.06 194 ARG A N 1
ATOM 1590 C CA . ARG A 1 194 ? 68.596 16.261 -102.505 1.00 92.06 194 ARG A CA 1
ATOM 1591 C C . ARG A 1 194 ? 69.130 15.490 -103.710 1.00 92.06 194 ARG A C 1
ATOM 1593 O O . ARG A 1 194 ? 69.911 16.029 -104.488 1.00 92.06 194 ARG A O 1
ATOM 1600 N N . GLU A 1 195 ? 68.725 14.234 -103.894 1.00 88.75 195 GLU A N 1
ATOM 1601 C CA . GLU A 1 195 ? 69.083 13.457 -105.085 1.00 88.75 195 GLU A CA 1
ATOM 1602 C C . GLU A 1 195 ? 68.521 14.103 -106.353 1.00 88.75 195 GLU A C 1
ATOM 1604 O O . GLU A 1 195 ? 69.237 14.218 -107.351 1.00 88.75 195 GLU A O 1
ATOM 1609 N N . SER A 1 196 ? 67.273 14.581 -106.308 1.00 89.81 196 SER A N 1
ATOM 1610 C CA . SER A 1 196 ? 66.644 15.290 -107.420 1.00 89.81 196 SER A CA 1
ATOM 1611 C C . SER A 1 196 ? 67.390 16.587 -107.745 1.00 89.81 196 SER A C 1
ATOM 1613 O O . SER A 1 196 ? 67.774 16.777 -108.898 1.00 89.81 196 SER A O 1
ATOM 1615 N N . GLU A 1 197 ? 67.736 17.400 -106.746 1.00 89.06 197 GLU A N 1
ATOM 1616 C CA . GLU A 1 197 ? 68.561 18.602 -106.896 1.00 89.06 197 GLU A CA 1
ATOM 1617 C C . GLU A 1 197 ? 69.934 18.258 -107.477 1.00 89.06 197 GLU A C 1
ATOM 1619 O O . GLU A 1 197 ? 70.375 18.895 -108.426 1.00 89.06 197 GLU A O 1
ATOM 1624 N N . ALA A 1 198 ? 70.584 17.189 -107.010 1.00 87.44 198 ALA A N 1
ATOM 1625 C CA . ALA A 1 198 ? 71.856 16.731 -107.560 1.00 87.44 198 ALA A CA 1
ATOM 1626 C C . ALA A 1 198 ? 71.728 16.232 -109.011 1.00 87.44 198 ALA A C 1
ATOM 1628 O O . ALA A 1 198 ? 72.659 16.374 -109.807 1.00 87.44 198 ALA A O 1
ATOM 1629 N N . THR A 1 199 ? 70.606 15.616 -109.400 1.00 88.12 199 THR A N 1
ATOM 1630 C CA . THR A 1 199 ? 70.352 15.280 -110.814 1.00 88.12 199 THR A CA 1
ATOM 1631 C C . THR A 1 199 ? 70.083 16.519 -111.661 1.00 88.12 199 THR A C 1
ATOM 1633 O O . THR A 1 199 ? 70.565 16.573 -112.791 1.00 88.12 199 THR A O 1
ATOM 1636 N N . VAL A 1 200 ? 69.381 17.522 -111.125 1.00 86.31 200 VAL A N 1
ATOM 1637 C CA . VAL A 1 200 ? 69.167 18.815 -111.784 1.00 86.31 200 VAL A CA 1
ATOM 1638 C C . VAL A 1 200 ? 70.498 19.541 -111.943 1.00 86.31 200 VAL A C 1
ATOM 1640 O O . VAL A 1 200 ? 70.845 19.859 -113.069 1.00 86.31 200 VAL A O 1
ATOM 1643 N N . ALA A 1 201 ? 71.319 19.653 -110.900 1.00 85.69 201 ALA A N 1
ATOM 1644 C CA . ALA A 1 201 ? 72.661 20.231 -110.965 1.00 85.69 201 ALA A CA 1
ATOM 1645 C C . ALA A 1 201 ? 73.567 19.484 -111.961 1.00 85.69 201 ALA A C 1
ATOM 1647 O O . ALA A 1 201 ? 74.299 20.100 -112.738 1.00 85.69 201 ALA A O 1
ATOM 1648 N N . ARG A 1 202 ? 73.494 18.143 -112.017 1.00 86.06 202 ARG A N 1
ATOM 1649 C CA . ARG A 1 202 ? 74.180 17.349 -113.056 1.00 86.06 202 ARG A CA 1
ATOM 1650 C C . ARG A 1 202 ? 73.671 17.691 -114.458 1.00 86.06 202 ARG A C 1
ATOM 1652 O O . ARG A 1 202 ? 74.484 17.845 -115.367 1.00 86.06 202 ARG A O 1
ATOM 1659 N N . ARG A 1 203 ? 72.355 17.838 -114.648 1.00 84.31 203 ARG A N 1
ATOM 1660 C CA . ARG A 1 203 ? 71.756 18.271 -115.922 1.00 84.31 203 ARG A CA 1
ATOM 1661 C C . ARG A 1 203 ? 72.153 19.698 -116.286 1.00 84.31 203 ARG A C 1
ATOM 1663 O O . ARG A 1 203 ? 72.540 19.912 -117.424 1.00 84.31 203 ARG A O 1
ATOM 1670 N N . GLU A 1 204 ? 72.125 20.640 -115.353 1.00 82.56 204 GLU A N 1
ATOM 1671 C CA . GLU A 1 204 ? 72.587 22.019 -115.535 1.00 82.56 204 GLU A CA 1
ATOM 1672 C C . GLU A 1 204 ? 74.062 22.050 -115.918 1.00 82.56 204 GLU A C 1
ATOM 1674 O O . GLU A 1 204 ? 74.429 22.724 -116.869 1.00 82.56 204 GLU A O 1
ATOM 1679 N N . THR A 1 205 ? 74.902 21.235 -115.276 1.00 79.44 205 THR A N 1
ATOM 1680 C CA . THR A 1 205 ? 76.312 21.088 -115.656 1.00 79.44 205 THR A CA 1
ATOM 1681 C C . THR A 1 205 ? 76.444 20.544 -117.079 1.00 79.44 205 THR A C 1
ATOM 1683 O O . THR A 1 205 ? 77.264 21.040 -117.843 1.00 79.44 205 THR A O 1
ATOM 1686 N N . ILE A 1 206 ? 75.634 19.553 -117.477 1.00 77.25 206 ILE A N 1
ATOM 1687 C CA . ILE A 1 206 ? 75.603 19.042 -118.859 1.00 77.25 206 ILE A CA 1
ATOM 1688 C C . ILE A 1 206 ? 75.136 20.127 -119.836 1.00 77.25 206 ILE A C 1
ATOM 1690 O O . ILE A 1 206 ? 75.722 20.253 -120.908 1.00 77.25 206 ILE A O 1
ATOM 1694 N N . VAL A 1 207 ? 74.119 20.916 -119.485 1.00 77.19 207 VAL A N 1
ATOM 1695 C CA . VAL A 1 207 ? 73.614 22.026 -120.303 1.00 77.19 207 VAL A CA 1
ATOM 1696 C C . VAL A 1 207 ? 74.669 23.117 -120.430 1.00 77.19 207 VAL A C 1
ATOM 1698 O O . VAL A 1 207 ? 74.981 23.490 -121.550 1.00 77.19 207 VAL A O 1
ATOM 1701 N N . LEU A 1 208 ? 75.314 23.543 -119.345 1.00 75.44 208 LEU A N 1
ATOM 1702 C CA . LEU A 1 208 ? 76.421 24.501 -119.367 1.00 75.44 208 LEU A CA 1
ATOM 1703 C C . LEU A 1 208 ? 77.610 23.973 -120.176 1.00 75.44 208 LEU A C 1
ATOM 1705 O O . LEU A 1 208 ? 78.211 24.715 -120.948 1.00 75.44 208 LEU A O 1
ATOM 1709 N N . ARG A 1 209 ? 77.931 22.677 -120.069 1.00 75.25 209 ARG A N 1
ATOM 1710 C CA . ARG A 1 209 ? 78.971 22.031 -120.887 1.00 75.25 209 ARG A CA 1
ATOM 1711 C C . ARG A 1 209 ? 78.573 22.003 -122.362 1.00 75.25 209 ARG A C 1
ATOM 1713 O O . ARG A 1 209 ? 79.410 22.276 -123.215 1.00 75.25 209 ARG A O 1
ATOM 1720 N N . LYS A 1 210 ? 77.300 21.735 -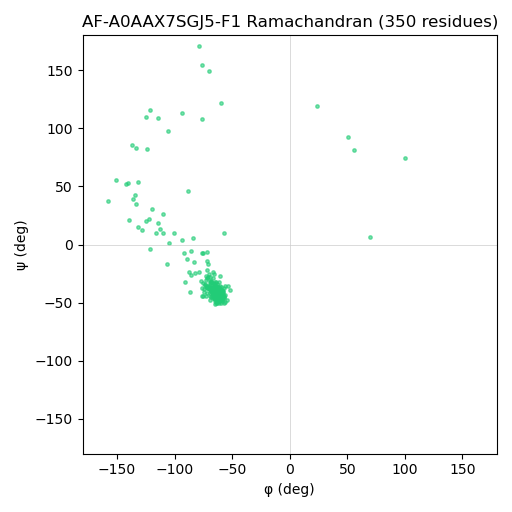122.666 1.00 70.62 210 LYS A N 1
ATOM 1721 C CA . LYS A 1 210 ? 76.727 21.803 -124.017 1.00 70.62 210 LYS A CA 1
ATOM 1722 C C . LYS A 1 210 ? 76.736 23.237 -124.550 1.00 70.62 210 LYS A C 1
ATOM 1724 O O . LYS A 1 210 ? 77.103 23.438 -125.695 1.00 70.62 210 LYS A O 1
ATOM 1729 N N . GLU A 1 211 ? 76.405 24.237 -123.743 1.00 66.75 211 GLU A N 1
ATOM 1730 C CA . GLU A 1 211 ? 76.452 25.655 -124.106 1.00 66.75 211 GLU A CA 1
ATOM 1731 C C . GLU A 1 211 ? 77.885 26.157 -124.306 1.00 66.75 211 GLU A C 1
ATOM 1733 O O . GLU A 1 211 ? 78.131 26.934 -125.225 1.00 66.75 211 GLU A O 1
ATOM 1738 N N . ALA A 1 212 ? 78.848 25.693 -123.506 1.00 61.28 212 ALA A N 1
ATOM 1739 C CA . ALA A 1 212 ? 80.272 25.950 -123.716 1.00 61.28 212 ALA A CA 1
ATOM 1740 C C . ALA A 1 212 ? 80.781 25.276 -125.005 1.00 61.28 212 ALA A C 1
ATOM 1742 O O . ALA A 1 212 ? 81.568 25.866 -125.744 1.00 61.28 212 ALA A O 1
ATOM 1743 N N . MET A 1 213 ? 80.281 24.078 -125.325 1.00 60.03 213 MET A N 1
ATOM 1744 C CA . MET A 1 213 ? 80.557 23.389 -126.590 1.00 60.03 213 MET A CA 1
ATOM 1745 C C . MET A 1 213 ? 79.931 24.130 -127.788 1.00 60.03 213 MET A C 1
ATOM 1747 O O . MET A 1 213 ? 80.600 24.295 -128.802 1.00 60.03 213 MET A O 1
ATOM 1751 N N . MET A 1 214 ? 78.711 24.665 -127.641 1.00 55.34 214 MET A N 1
ATOM 1752 C CA . MET A 1 214 ? 78.016 25.486 -128.649 1.00 55.34 214 MET A CA 1
ATOM 1753 C C . MET A 1 214 ? 78.662 26.868 -128.847 1.00 55.34 214 MET A C 1
ATOM 1755 O O . MET A 1 214 ? 78.656 27.394 -129.957 1.00 55.34 214 MET A O 1
ATOM 1759 N N . ARG A 1 215 ? 79.263 27.455 -127.800 1.00 55.28 215 ARG A N 1
ATOM 1760 C CA . ARG A 1 215 ? 80.064 28.690 -127.903 1.00 55.28 215 ARG A CA 1
ATOM 1761 C C . ARG A 1 215 ? 81.419 28.455 -128.583 1.00 55.28 215 ARG A C 1
ATOM 1763 O O . ARG A 1 215 ? 81.891 29.338 -129.291 1.00 55.28 215 ARG A O 1
ATOM 1770 N N . ASN A 1 216 ? 82.000 27.260 -128.451 1.00 49.53 216 ASN A N 1
ATOM 1771 C CA . ASN A 1 216 ? 83.240 26.865 -129.136 1.00 49.53 216 ASN A CA 1
ATOM 1772 C C . ASN A 1 216 ? 83.028 26.312 -130.563 1.00 49.53 216 ASN A C 1
ATOM 1774 O O . ASN A 1 216 ? 84.006 26.101 -131.278 1.00 49.53 216 ASN A O 1
ATOM 1778 N N . SER A 1 217 ? 81.779 26.128 -131.012 1.00 40.94 217 SER A N 1
ATOM 1779 C CA . SER A 1 217 ? 81.425 25.635 -132.354 1.00 40.94 217 SER A CA 1
ATOM 1780 C C . SER A 1 217 ? 80.782 26.696 -133.262 1.00 40.94 217 SER A C 1
ATOM 1782 O O . SER A 1 217 ? 80.041 26.358 -134.181 1.00 40.94 217 SER A O 1
ATOM 1784 N N . LEU A 1 218 ? 81.067 27.984 -133.047 1.00 45.25 218 LEU A N 1
ATOM 1785 C CA . LEU A 1 218 ? 80.677 29.084 -133.947 1.00 45.25 218 LEU A CA 1
ATOM 1786 C C . LEU A 1 218 ? 81.742 29.334 -135.033 1.00 45.25 218 LEU A C 1
ATOM 1788 O O . LEU A 1 218 ? 82.137 30.462 -135.320 1.00 45.25 218 LEU A O 1
ATOM 1792 N N . LYS A 1 219 ? 82.212 28.247 -135.654 1.00 41.19 219 LYS A N 1
ATOM 1793 C CA . LYS A 1 219 ? 82.947 28.272 -136.922 1.00 41.19 219 LYS A CA 1
ATOM 1794 C C . LYS A 1 219 ? 82.230 27.348 -137.904 1.00 41.19 219 LYS A C 1
ATOM 1796 O O . LYS A 1 219 ? 82.258 26.140 -137.734 1.00 41.19 219 LYS A O 1
ATOM 1801 N N . GLN A 1 220 ? 81.598 27.975 -138.900 1.00 43.84 220 GLN A N 1
ATOM 1802 C CA . GLN A 1 220 ? 81.130 27.404 -140.170 1.00 43.84 220 GLN A CA 1
ATOM 1803 C C . GLN A 1 220 ? 80.282 26.125 -140.078 1.00 43.84 220 GLN A C 1
ATOM 1805 O O . GLN A 1 220 ? 80.795 25.019 -140.184 1.00 43.84 220 GLN A O 1
ATOM 1810 N N . ALA A 1 221 ? 78.958 26.289 -140.020 1.00 36.78 221 ALA A N 1
ATOM 1811 C CA . ALA A 1 221 ? 78.025 25.252 -140.455 1.00 36.78 221 ALA A CA 1
ATOM 1812 C C . ALA A 1 221 ? 77.422 25.668 -141.805 1.00 36.78 221 ALA A C 1
ATOM 1814 O O . ALA A 1 221 ? 76.520 26.502 -141.886 1.00 36.78 221 ALA A O 1
ATOM 1815 N N . THR A 1 222 ? 78.003 25.125 -142.871 1.00 47.06 222 THR A N 1
ATOM 1816 C CA . THR A 1 222 ? 77.528 25.187 -144.253 1.00 47.06 222 THR A CA 1
ATOM 1817 C C . THR A 1 222 ? 76.352 24.223 -144.462 1.00 47.06 222 THR A C 1
ATOM 1819 O O . THR A 1 222 ? 76.179 23.231 -143.761 1.00 47.06 222 THR A O 1
ATOM 1822 N N . GLN A 1 223 ? 75.525 24.556 -145.448 1.00 49.44 223 GLN A N 1
ATOM 1823 C CA . GLN A 1 223 ? 74.143 24.144 -145.742 1.00 49.44 223 GLN A CA 1
ATOM 1824 C C . GLN A 1 223 ? 73.844 22.626 -145.911 1.00 49.44 223 GLN A C 1
ATOM 1826 O O . GLN A 1 223 ? 72.737 22.273 -146.305 1.00 49.44 223 GLN A O 1
ATOM 1831 N N . GLY A 1 224 ? 74.775 21.715 -145.601 1.00 56.31 224 GLY A N 1
ATOM 1832 C CA . GLY A 1 224 ? 74.604 20.257 -145.738 1.00 56.31 224 GLY A CA 1
ATOM 1833 C C . GLY A 1 224 ? 74.059 19.537 -144.493 1.00 56.31 224 GLY A C 1
ATOM 1834 O O . GLY A 1 224 ? 73.283 18.585 -144.625 1.00 56.31 224 GLY A O 1
ATOM 1835 N N . ASP A 1 225 ? 74.376 20.023 -143.288 1.00 51.94 225 ASP A N 1
ATOM 1836 C CA . ASP A 1 225 ? 74.128 19.299 -142.024 1.00 51.94 225 ASP A CA 1
ATOM 1837 C C . ASP A 1 225 ? 72.696 19.440 -141.469 1.00 51.94 225 ASP A C 1
ATOM 1839 O O . ASP A 1 225 ? 72.243 18.632 -140.651 1.00 51.94 225 ASP A O 1
ATOM 1843 N N . LEU A 1 226 ? 71.920 20.408 -141.968 1.00 57.62 226 LEU A N 1
ATOM 1844 C CA . LEU A 1 226 ? 70.499 20.565 -141.628 1.00 57.62 226 LEU A CA 1
ATOM 1845 C C . LEU A 1 226 ? 69.631 19.431 -142.212 1.00 57.62 226 LEU A C 1
ATOM 1847 O O . LEU A 1 226 ? 68.631 19.042 -141.609 1.00 57.62 226 LEU A O 1
ATOM 1851 N N . SER A 1 227 ? 70.053 18.829 -143.325 1.00 59.16 227 SER A N 1
ATOM 1852 C CA . SER A 1 227 ? 69.333 17.747 -144.018 1.00 59.16 227 SER A CA 1
ATOM 1853 C C . SER A 1 227 ? 69.370 16.416 -143.249 1.00 59.16 227 SER A C 1
ATOM 1855 O O . SER A 1 227 ? 68.377 15.688 -143.200 1.00 59.16 227 SER A O 1
ATOM 1857 N N . LEU A 1 228 ? 70.493 16.106 -142.589 1.00 63.97 228 LEU A N 1
ATOM 1858 C CA . LEU A 1 228 ? 70.665 14.876 -141.799 1.00 63.97 228 LEU A CA 1
ATOM 1859 C C . LEU A 1 228 ? 69.955 14.949 -140.439 1.00 63.97 228 LEU A C 1
ATOM 1861 O O . LEU A 1 228 ? 69.427 13.946 -139.951 1.00 63.97 228 LEU A O 1
ATOM 1865 N N . SER A 1 229 ? 69.860 16.146 -139.856 1.00 61.19 229 SER A N 1
ATOM 1866 C CA . SER A 1 229 ? 69.152 16.366 -138.590 1.00 61.19 229 SER A CA 1
ATOM 1867 C C . SER A 1 229 ? 67.630 16.172 -138.733 1.00 61.19 229 SER A C 1
ATOM 1869 O O . SER A 1 229 ? 66.980 15.616 -137.842 1.00 61.19 229 SER A O 1
ATOM 1871 N N . ILE A 1 230 ? 67.063 16.500 -139.903 1.00 66.69 230 ILE A N 1
ATOM 1872 C CA . ILE A 1 230 ? 65.642 16.265 -140.221 1.00 66.69 230 ILE A CA 1
ATOM 1873 C C . ILE A 1 230 ? 65.331 14.757 -140.341 1.00 66.69 230 ILE A C 1
ATOM 1875 O O . ILE A 1 230 ? 64.324 14.297 -139.796 1.00 66.69 230 ILE A O 1
ATOM 1879 N N . GLN A 1 231 ? 66.215 13.945 -140.938 1.00 67.56 231 GLN A N 1
ATOM 1880 C CA . GLN A 1 231 ? 66.037 12.481 -140.974 1.00 67.56 231 GLN A CA 1
ATOM 1881 C C . GLN A 1 231 ? 66.238 11.801 -139.605 1.00 67.56 231 GLN A C 1
ATOM 1883 O O . GLN A 1 231 ? 65.627 10.762 -139.337 1.00 67.56 231 GLN A O 1
ATOM 1888 N N . GLY A 1 232 ? 67.051 12.378 -138.712 1.00 64.94 232 GLY A N 1
ATOM 1889 C CA . GLY A 1 232 ? 67.216 11.900 -137.333 1.00 64.94 232 GLY A CA 1
ATOM 1890 C C . GLY A 1 232 ? 65.979 12.135 -136.455 1.00 64.94 232 GLY A C 1
ATOM 1891 O O . GLY A 1 232 ? 65.595 11.260 -135.674 1.00 64.94 232 GLY A O 1
ATOM 1892 N N . LEU A 1 233 ? 65.299 13.274 -136.625 1.00 65.44 233 LEU A N 1
ATOM 1893 C CA . LEU A 1 233 ? 64.050 13.583 -135.915 1.00 65.44 233 LEU A CA 1
ATOM 1894 C C . LEU A 1 233 ? 62.878 12.701 -136.385 1.00 65.44 233 LEU A C 1
ATOM 1896 O O . LEU A 1 233 ? 62.077 12.257 -135.564 1.00 65.44 233 LEU A O 1
ATOM 1900 N N . GLN A 1 234 ? 62.838 12.317 -137.665 1.00 60.56 234 GLN A N 1
ATOM 1901 C CA . GLN A 1 234 ? 61.841 11.372 -138.196 1.00 60.56 234 GLN A CA 1
ATOM 1902 C C . GLN A 1 234 ? 62.042 9.908 -137.745 1.00 60.56 234 GLN A C 1
ATOM 1904 O O . GLN A 1 234 ? 61.138 9.082 -137.910 1.00 60.56 234 GLN A O 1
ATOM 1909 N N . ARG A 1 235 ? 63.204 9.555 -137.175 1.00 62.06 235 ARG A N 1
ATOM 1910 C CA . ARG A 1 235 ? 63.443 8.242 -136.540 1.00 62.06 235 ARG A CA 1
ATOM 1911 C C . ARG A 1 235 ? 63.011 8.236 -135.070 1.00 62.06 235 ARG A C 1
ATOM 1913 O O . ARG A 1 235 ? 62.308 7.323 -134.651 1.00 62.06 235 ARG A O 1
ATOM 1920 N N . LYS A 1 236 ? 63.283 9.319 -134.332 1.00 66.12 236 LYS A N 1
ATOM 1921 C CA . LYS A 1 236 ? 62.871 9.473 -132.922 1.00 66.12 236 LYS A CA 1
ATOM 1922 C C . LYS A 1 236 ? 61.350 9.575 -132.728 1.00 66.12 236 LYS A C 1
ATOM 1924 O O . LYS A 1 236 ? 60.835 9.112 -131.717 1.00 66.12 236 LYS A O 1
ATOM 1929 N N . ILE A 1 237 ? 60.615 10.089 -133.718 1.00 59.12 237 ILE A N 1
ATOM 1930 C CA . ILE A 1 237 ? 59.137 10.121 -133.697 1.00 59.12 237 ILE A CA 1
ATOM 1931 C C . ILE A 1 237 ? 58.516 8.717 -133.891 1.00 59.12 237 ILE A C 1
ATOM 1933 O O . ILE A 1 237 ? 57.394 8.475 -133.443 1.00 59.12 237 ILE A O 1
ATOM 1937 N N . ARG A 1 238 ? 59.247 7.757 -134.482 1.00 58.75 238 ARG A N 1
ATOM 1938 C CA . ARG A 1 238 ? 58.790 6.362 -134.642 1.00 58.75 238 ARG A CA 1
ATOM 1939 C C . ARG A 1 238 ? 59.084 5.477 -133.426 1.00 58.75 238 ARG A C 1
ATOM 1941 O O . ARG A 1 238 ? 58.330 4.548 -133.167 1.00 58.75 238 ARG A O 1
ATOM 1948 N N . GLU A 1 239 ? 60.107 5.796 -132.637 1.00 54.75 239 GLU A N 1
ATOM 1949 C CA . GLU A 1 239 ? 60.448 5.064 -131.404 1.00 54.75 239 GLU A CA 1
ATOM 1950 C C . GLU A 1 239 ? 59.605 5.509 -130.189 1.00 54.75 239 GLU A C 1
ATOM 1952 O O . GLU A 1 239 ? 59.327 4.704 -129.304 1.00 54.75 239 GLU A O 1
ATOM 1957 N N . ALA A 1 240 ? 59.078 6.742 -130.189 1.00 51.41 240 ALA A N 1
ATOM 1958 C CA . ALA A 1 240 ? 58.167 7.248 -129.151 1.00 51.41 240 ALA A CA 1
ATOM 1959 C C . ALA A 1 240 ? 56.718 6.706 -129.239 1.00 51.41 240 ALA A C 1
ATOM 1961 O O . ALA A 1 240 ? 55.923 6.934 -128.330 1.00 51.41 240 ALA A O 1
ATOM 1962 N N . HIS A 1 241 ? 56.369 5.959 -130.294 1.00 47.25 241 HIS A N 1
ATOM 1963 C CA . HIS A 1 241 ? 55.052 5.321 -130.458 1.00 47.25 241 HIS A CA 1
ATOM 1964 C C . HIS A 1 241 ? 54.985 3.866 -129.945 1.00 47.25 241 HIS A C 1
ATOM 1966 O O . HIS A 1 241 ? 53.939 3.239 -130.067 1.00 47.25 241 HIS A O 1
ATOM 1972 N N . LYS A 1 242 ? 56.058 3.329 -129.340 1.00 47.06 242 LYS A N 1
ATOM 1973 C CA . LYS A 1 242 ? 56.151 1.918 -128.903 1.00 47.06 242 LYS A CA 1
ATOM 1974 C C . LYS A 1 242 ? 56.152 1.699 -127.375 1.00 47.06 242 LYS A C 1
ATOM 1976 O O . LYS A 1 242 ? 56.390 0.587 -126.928 1.00 47.06 242 LYS A O 1
ATOM 1981 N N . VAL A 1 243 ? 55.878 2.740 -126.575 1.00 46.53 243 VAL A N 1
ATOM 1982 C CA . VAL A 1 243 ? 55.916 2.722 -125.086 1.00 46.53 243 VAL A CA 1
ATOM 1983 C C . VAL A 1 243 ? 54.537 3.056 -124.472 1.00 46.53 243 VAL A C 1
ATOM 1985 O O . VAL A 1 243 ? 54.434 3.652 -123.410 1.00 46.53 243 VAL A O 1
ATOM 1988 N N . LYS A 1 244 ? 53.441 2.701 -125.157 1.00 44.28 244 LYS A N 1
ATOM 1989 C CA . LYS A 1 244 ? 52.053 2.922 -124.690 1.00 44.28 244 LYS A CA 1
ATOM 1990 C C . LYS A 1 244 ? 51.274 1.633 -124.363 1.00 44.28 244 LYS A C 1
ATOM 1992 O O . LYS A 1 244 ? 50.066 1.700 -124.181 1.00 44.28 244 LYS A O 1
ATOM 1997 N N . GLU A 1 245 ? 51.940 0.481 -124.255 1.00 44.94 245 GLU A N 1
ATOM 1998 C CA . GLU A 1 245 ? 51.275 -0.835 -124.143 1.00 44.94 245 GLU A CA 1
ATOM 1999 C C . GLU A 1 245 ? 51.632 -1.666 -122.892 1.00 44.94 245 GLU A C 1
ATOM 2001 O O . GLU A 1 245 ? 51.422 -2.874 -122.884 1.00 44.94 245 GLU A O 1
ATOM 2006 N N . THR A 1 246 ? 52.122 -1.070 -121.798 1.00 49.44 246 THR A N 1
ATOM 2007 C CA . THR A 1 246 ? 52.444 -1.849 -120.579 1.00 49.44 246 THR A CA 1
ATOM 2008 C C . THR A 1 246 ? 52.109 -1.142 -119.263 1.00 49.44 246 THR A C 1
ATOM 2010 O O . THR A 1 246 ? 52.957 -1.084 -118.384 1.00 49.44 246 THR A O 1
ATOM 2013 N N . ASP A 1 247 ? 50.875 -0.652 -119.105 1.00 39.81 247 ASP A N 1
ATOM 2014 C CA . ASP A 1 247 ? 50.317 -0.214 -117.807 1.00 39.81 247 ASP A CA 1
ATOM 2015 C C . ASP A 1 247 ? 48.916 -0.824 -117.587 1.00 39.81 247 ASP A C 1
ATOM 2017 O O . ASP A 1 247 ? 47.921 -0.136 -117.372 1.00 39.81 247 ASP A O 1
ATOM 2021 N N . GLY A 1 248 ? 48.830 -2.155 -117.705 1.00 41.50 248 GLY A N 1
ATOM 2022 C CA . GLY A 1 248 ? 47.585 -2.934 -117.607 1.00 41.50 248 GLY A CA 1
ATOM 2023 C C . GLY A 1 248 ? 47.506 -3.917 -116.431 1.00 41.50 248 GLY A C 1
ATOM 2024 O O . GLY A 1 248 ? 46.592 -4.734 -116.397 1.00 41.50 248 GLY A O 1
ATOM 2025 N N . THR A 1 249 ? 48.434 -3.888 -115.469 1.00 47.81 249 THR A N 1
ATOM 2026 C CA . THR A 1 249 ? 48.614 -5.000 -114.503 1.00 47.81 249 THR A CA 1
ATOM 2027 C C . THR A 1 249 ? 48.747 -4.578 -113.035 1.00 47.81 249 THR A C 1
ATOM 2029 O O . THR A 1 249 ? 49.432 -5.232 -112.256 1.00 47.81 249 THR A O 1
ATOM 2032 N N . LEU A 1 250 ? 48.044 -3.522 -112.610 1.00 44.59 250 LEU A N 1
ATOM 2033 C CA . LEU A 1 250 ? 48.001 -3.094 -111.199 1.00 44.59 250 LEU A CA 1
ATOM 2034 C C . LEU A 1 250 ? 46.582 -2.734 -110.710 1.00 44.59 250 LEU A C 1
ATOM 2036 O O . LEU A 1 250 ? 46.398 -1.774 -109.971 1.00 44.59 250 LEU A O 1
ATOM 2040 N N . ILE A 1 251 ? 45.562 -3.500 -111.125 1.00 45.09 251 ILE A N 1
ATOM 2041 C CA . ILE A 1 251 ? 44.161 -3.360 -110.647 1.00 45.09 251 ILE A CA 1
ATOM 2042 C C . ILE A 1 251 ? 43.544 -4.727 -110.237 1.00 45.09 251 ILE A C 1
ATOM 2044 O O . ILE A 1 251 ? 42.347 -4.845 -110.022 1.00 45.09 251 ILE A O 1
ATOM 2048 N N . HIS A 1 252 ? 44.348 -5.784 -110.050 1.00 42.28 252 HIS A N 1
ATOM 2049 C CA . HIS A 1 252 ? 43.842 -7.144 -109.757 1.00 42.28 252 HIS A CA 1
ATOM 2050 C C . HIS A 1 252 ? 44.213 -7.688 -108.354 1.00 42.28 252 HIS A C 1
ATOM 2052 O O . HIS A 1 252 ? 44.168 -8.887 -108.118 1.00 42.28 252 HIS A O 1
ATOM 2058 N N . LEU A 1 253 ? 44.597 -6.841 -107.391 1.00 45.25 253 LEU A N 1
ATOM 2059 C CA . LEU A 1 253 ? 45.032 -7.316 -106.059 1.00 45.25 253 LEU A CA 1
ATOM 2060 C C . LEU A 1 253 ? 44.335 -6.648 -104.863 1.00 45.25 253 LEU A C 1
ATOM 2062 O O . LEU A 1 253 ? 44.757 -6.840 -103.728 1.00 45.25 253 LEU A O 1
ATOM 2066 N N . CYS A 1 254 ? 43.247 -5.903 -105.087 1.00 45.03 254 CYS A N 1
ATOM 2067 C CA . CYS A 1 254 ? 42.539 -5.192 -104.010 1.00 45.03 254 CYS A CA 1
ATOM 2068 C C . CYS A 1 254 ? 41.035 -5.502 -103.888 1.00 45.03 254 CYS A C 1
ATOM 2070 O O . CYS A 1 254 ? 40.320 -4.728 -103.260 1.00 45.03 254 CYS A O 1
ATOM 2072 N N . LEU A 1 255 ? 40.537 -6.620 -104.430 1.00 38.88 255 LEU A N 1
ATOM 2073 C CA . LEU A 1 255 ? 39.115 -6.997 -104.324 1.00 38.88 255 LEU A CA 1
ATOM 2074 C C . LEU A 1 255 ? 38.891 -8.475 -103.949 1.00 38.88 255 LEU A C 1
ATOM 2076 O O . LEU A 1 255 ? 38.005 -9.119 -104.493 1.00 38.88 255 LEU A O 1
ATOM 2080 N N . GLU A 1 256 ? 39.658 -9.011 -102.994 1.00 39.78 256 GLU A N 1
ATOM 2081 C CA . GLU A 1 256 ? 39.441 -10.367 -102.447 1.00 39.78 256 GLU A CA 1
ATOM 2082 C C . GLU A 1 256 ? 39.670 -10.436 -100.925 1.00 39.78 256 GLU A C 1
ATOM 2084 O O . GLU A 1 256 ? 40.435 -11.256 -100.427 1.00 39.78 256 GLU A O 1
ATOM 2089 N N . GLN A 1 257 ? 39.016 -9.566 -100.146 1.00 37.25 257 GLN A N 1
ATOM 2090 C CA . GLN A 1 257 ? 38.998 -9.709 -98.679 1.00 37.25 257 GLN A CA 1
ATOM 2091 C C . GLN A 1 257 ? 37.722 -9.132 -98.035 1.00 37.25 257 GLN A C 1
ATOM 2093 O O . GLN A 1 257 ? 37.777 -8.271 -97.163 1.00 37.25 257 GLN A O 1
ATOM 2098 N N . VAL A 1 258 ? 36.549 -9.604 -98.481 1.00 45.38 258 VAL A N 1
ATOM 2099 C CA . VAL A 1 258 ? 35.245 -9.284 -97.853 1.00 45.38 258 VAL A CA 1
ATOM 2100 C C . VAL A 1 258 ? 34.459 -10.515 -97.373 1.00 45.38 258 VAL A C 1
ATOM 2102 O O . VAL A 1 258 ? 33.470 -10.355 -96.671 1.00 45.38 258 VAL A O 1
ATOM 2105 N N . GLU A 1 259 ? 34.896 -11.755 -97.593 1.00 36.94 259 GLU A N 1
ATOM 2106 C CA . GLU A 1 259 ? 34.064 -12.917 -97.234 1.00 36.94 259 GLU A CA 1
ATOM 2107 C C . GLU A 1 259 ? 34.748 -13.907 -96.291 1.00 36.94 259 GLU A C 1
ATOM 2109 O O . GLU A 1 259 ? 35.221 -14.961 -96.693 1.00 36.94 259 GLU A O 1
ATOM 2114 N N . HIS A 1 260 ? 34.706 -13.597 -94.994 1.00 35.62 260 HIS A 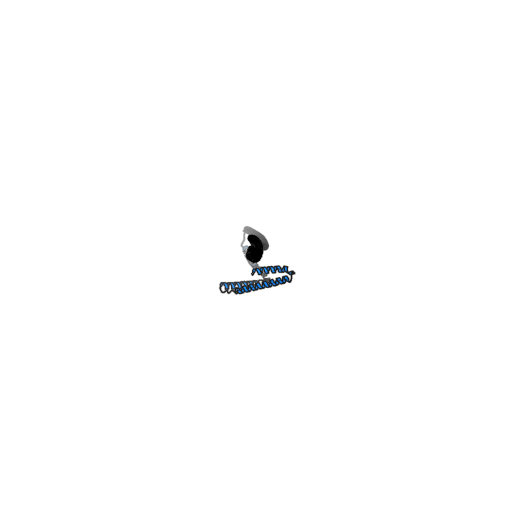N 1
ATOM 2115 C CA . HIS A 1 260 ? 34.644 -14.624 -93.953 1.00 35.62 260 HIS A CA 1
ATOM 2116 C C . HIS A 1 260 ? 33.621 -14.221 -92.885 1.00 35.62 260 HIS A C 1
ATOM 2118 O O . HIS A 1 260 ? 33.920 -13.569 -91.890 1.00 35.62 260 HIS A O 1
ATOM 2124 N N . LEU A 1 261 ? 32.372 -14.578 -93.194 1.00 36.50 261 LEU A N 1
ATOM 2125 C CA . LEU A 1 261 ? 31.402 -15.264 -92.335 1.00 36.50 261 LEU A CA 1
ATOM 2126 C C . LEU A 1 261 ? 31.616 -15.131 -90.813 1.00 36.50 261 LEU A C 1
ATOM 2128 O O . LEU A 1 261 ? 32.596 -15.602 -90.251 1.00 36.50 261 LEU A O 1
ATOM 2132 N N . SER A 1 262 ? 30.647 -14.560 -90.096 1.00 37.56 262 SER A N 1
ATOM 2133 C CA . SER A 1 262 ? 29.470 -15.330 -89.657 1.00 37.56 262 SER A CA 1
ATOM 2134 C C . SER A 1 262 ? 29.869 -16.569 -88.850 1.00 37.56 262 SER A C 1
ATOM 2136 O O . SER A 1 262 ? 29.820 -17.697 -89.341 1.00 37.56 262 SER A O 1
ATOM 2138 N N . TYR A 1 263 ? 30.156 -16.353 -87.568 1.00 33.44 263 TYR A N 1
ATOM 2139 C CA . TYR A 1 263 ? 29.861 -17.346 -86.547 1.00 33.44 263 TYR A CA 1
ATOM 2140 C C . TYR A 1 263 ? 28.929 -16.710 -85.518 1.00 33.44 263 TYR A C 1
ATOM 2142 O O . TYR A 1 263 ? 29.230 -15.687 -84.906 1.00 33.44 263 TYR A O 1
ATOM 2150 N N . MET A 1 264 ? 27.732 -17.278 -85.461 1.00 32.72 264 MET A N 1
ATOM 2151 C CA . MET A 1 264 ? 26.583 -16.811 -84.713 1.00 32.72 264 MET A CA 1
ATOM 2152 C C . MET A 1 264 ? 26.675 -17.158 -83.219 1.00 32.72 264 MET A C 1
ATOM 2154 O O . MET A 1 264 ? 27.406 -18.056 -82.818 1.00 32.72 264 MET A O 1
ATOM 2158 N N . GLN A 1 265 ? 25.723 -16.568 -82.484 1.00 41.59 265 GLN A N 1
ATOM 2159 C CA . GLN A 1 265 ? 24.867 -17.279 -81.522 1.00 41.59 265 GLN A CA 1
ATOM 2160 C C . GLN A 1 265 ? 25.258 -17.163 -80.049 1.00 41.59 265 GLN A C 1
ATOM 2162 O O . GLN A 1 265 ? 25.675 -18.141 -79.455 1.00 41.59 265 GLN A O 1
ATOM 2167 N N . ASP A 1 266 ? 25.006 -15.990 -79.446 1.00 36.72 266 ASP A N 1
ATOM 2168 C CA . ASP A 1 266 ? 24.889 -15.882 -77.980 1.00 36.72 266 ASP A CA 1
ATOM 2169 C C . ASP A 1 266 ? 24.104 -14.655 -77.458 1.00 36.72 266 ASP A C 1
ATOM 2171 O O . ASP A 1 266 ? 24.436 -14.080 -76.431 1.00 36.72 266 ASP A O 1
ATOM 2175 N N . LEU A 1 267 ? 23.016 -14.227 -78.120 1.00 40.81 267 LEU A N 1
ATOM 2176 C CA . LEU A 1 267 ? 22.143 -13.159 -77.571 1.00 40.81 267 LEU A CA 1
ATOM 2177 C C . LEU A 1 267 ? 20.627 -13.380 -77.759 1.00 40.81 267 LEU A C 1
ATOM 2179 O O . LEU A 1 267 ? 19.826 -12.455 -77.616 1.00 40.81 267 LEU A O 1
ATOM 2183 N N . SER A 1 268 ? 20.188 -14.624 -77.983 1.00 42.75 268 SER A N 1
ATOM 2184 C CA . SER A 1 268 ? 18.752 -14.963 -78.043 1.00 42.75 268 SER A CA 1
ATOM 2185 C C . SER A 1 268 ? 18.064 -15.035 -76.665 1.00 42.75 268 SER A C 1
ATOM 2187 O O . SER A 1 268 ? 16.840 -15.138 -76.594 1.00 42.75 268 SER A O 1
ATOM 2189 N N . SER A 1 269 ? 18.805 -14.950 -75.557 1.00 46.97 269 SER A N 1
ATOM 2190 C CA . SER A 1 269 ? 18.262 -14.976 -74.187 1.00 46.97 269 SER A CA 1
ATOM 2191 C C . SER A 1 269 ? 17.882 -13.586 -73.647 1.00 46.97 269 SER A C 1
ATOM 2193 O O . SER A 1 269 ? 17.154 -13.485 -72.657 1.00 46.97 269 SER A O 1
ATOM 2195 N N . ALA A 1 270 ? 18.302 -12.506 -74.322 1.00 46.47 270 ALA A N 1
ATOM 2196 C CA . ALA A 1 270 ? 18.024 -11.125 -73.915 1.00 46.47 270 ALA A CA 1
ATOM 2197 C C . ALA A 1 270 ? 16.687 -10.575 -74.456 1.00 46.47 270 ALA A C 1
ATOM 2199 O O . ALA A 1 270 ? 16.086 -9.695 -73.842 1.00 46.47 270 ALA A O 1
ATOM 2200 N N . SER A 1 271 ? 16.164 -11.119 -75.562 1.00 51.28 271 SER A N 1
ATOM 2201 C CA . SER A 1 271 ? 14.938 -10.602 -76.196 1.00 51.28 271 SER A CA 1
ATOM 2202 C C . SER A 1 271 ? 13.654 -10.936 -75.407 1.00 51.28 271 SER A C 1
ATOM 2204 O O . SER A 1 271 ? 12.757 -10.102 -75.284 1.00 51.28 271 SER A O 1
ATOM 2206 N N . GLY A 1 272 ? 13.584 -12.109 -74.762 1.00 55.22 272 GLY A N 1
ATOM 2207 C CA . GLY A 1 272 ? 12.390 -12.548 -74.017 1.00 55.22 272 GLY A CA 1
ATOM 2208 C C . GLY A 1 272 ? 12.128 -11.783 -72.710 1.00 55.22 272 GLY A C 1
ATOM 2209 O O . GLY A 1 272 ? 10.980 -11.473 -72.390 1.00 55.22 272 GLY A O 1
ATOM 2210 N N . ARG A 1 273 ? 13.183 -11.412 -71.969 1.00 57.91 273 ARG A N 1
ATOM 2211 C CA . ARG A 1 273 ? 13.054 -10.594 -70.743 1.00 57.91 273 ARG A CA 1
ATOM 2212 C C . ARG A 1 273 ? 12.681 -9.149 -71.067 1.00 57.91 273 ARG A C 1
ATOM 2214 O O . ARG A 1 273 ? 11.861 -8.554 -70.367 1.00 57.91 273 ARG A O 1
ATOM 2221 N N . ASN A 1 274 ? 13.220 -8.624 -72.166 1.00 63.38 274 ASN A N 1
ATOM 2222 C CA . ASN A 1 274 ? 12.903 -7.285 -72.645 1.00 63.38 274 ASN A CA 1
ATOM 2223 C C . ASN A 1 274 ? 11.447 -7.191 -73.105 1.00 63.38 274 ASN A C 1
ATOM 2225 O O . ASN A 1 274 ? 10.786 -6.213 -72.774 1.00 63.38 274 ASN A O 1
ATOM 2229 N N . LEU A 1 275 ? 10.908 -8.229 -73.756 1.00 70.44 275 LEU A N 1
ATOM 2230 C CA . LEU A 1 275 ? 9.502 -8.264 -74.160 1.00 70.44 275 LEU A CA 1
ATOM 2231 C C . LEU A 1 275 ? 8.547 -8.278 -72.954 1.00 70.44 275 LEU A C 1
ATOM 2233 O O . LEU A 1 275 ? 7.589 -7.508 -72.927 1.00 70.44 275 LEU A O 1
ATOM 2237 N N . GLY A 1 276 ? 8.832 -9.078 -71.919 1.00 70.38 276 GLY A N 1
ATOM 2238 C CA . GLY A 1 276 ? 8.021 -9.113 -70.692 1.00 70.38 276 GLY A CA 1
ATOM 2239 C C . GLY A 1 276 ? 8.012 -7.777 -69.939 1.00 70.38 276 GLY A C 1
ATOM 2240 O O . GLY A 1 276 ? 6.957 -7.306 -69.508 1.00 70.38 276 GLY A O 1
ATOM 2241 N N . HIS A 1 277 ? 9.169 -7.118 -69.845 1.00 71.94 277 HIS A N 1
ATOM 2242 C CA . HIS A 1 277 ? 9.278 -5.794 -69.234 1.00 71.94 277 HIS A CA 1
ATOM 2243 C C . HIS A 1 277 ? 8.568 -4.713 -70.070 1.00 71.94 277 HIS A C 1
ATOM 2245 O O . HIS A 1 277 ? 7.880 -3.854 -69.515 1.00 71.94 277 HIS A O 1
ATOM 2251 N N . LEU A 1 278 ? 8.652 -4.788 -71.403 1.00 74.81 278 LEU A N 1
ATOM 2252 C CA . LEU A 1 278 ? 7.963 -3.858 -72.301 1.00 74.81 278 LEU A CA 1
ATOM 2253 C C . LEU A 1 278 ? 6.439 -4.003 -72.206 1.00 74.81 278 LEU A C 1
ATOM 2255 O O . LEU A 1 278 ? 5.735 -3.000 -72.126 1.00 74.81 278 LEU A O 1
ATOM 2259 N N . VAL A 1 279 ? 5.925 -5.235 -72.127 1.00 81.19 279 VAL A N 1
ATOM 2260 C CA . VAL A 1 279 ? 4.491 -5.515 -71.934 1.00 81.19 279 VAL A CA 1
ATOM 2261 C C . VAL A 1 279 ? 4.014 -5.035 -70.557 1.00 81.19 279 VAL A C 1
ATOM 2263 O O . VAL A 1 279 ? 2.939 -4.436 -70.445 1.00 81.19 279 VAL A O 1
ATOM 2266 N N . ALA A 1 280 ? 4.821 -5.208 -69.505 1.00 74.88 280 ALA A N 1
ATOM 2267 C CA . ALA A 1 280 ? 4.517 -4.682 -68.174 1.00 74.88 280 ALA A CA 1
ATOM 2268 C C . ALA A 1 280 ? 4.437 -3.143 -68.175 1.00 74.88 280 ALA A C 1
ATOM 2270 O O . ALA A 1 280 ? 3.456 -2.577 -67.680 1.00 74.88 280 ALA A O 1
ATOM 2271 N N . LEU A 1 281 ? 5.402 -2.466 -68.806 1.00 80.81 281 LEU A N 1
ATOM 2272 C CA . LEU A 1 281 ? 5.402 -1.010 -68.965 1.00 80.81 281 LEU A CA 1
ATOM 2273 C C . LEU A 1 281 ? 4.237 -0.518 -69.834 1.00 80.81 281 LEU A C 1
ATOM 2275 O O . LEU A 1 281 ? 3.582 0.461 -69.480 1.00 80.81 281 LEU A O 1
ATOM 2279 N N . GLN A 1 282 ? 3.910 -1.222 -70.917 1.00 82.12 282 GLN A N 1
ATOM 2280 C CA . GLN A 1 282 ? 2.794 -0.886 -71.802 1.00 82.12 282 GLN A CA 1
ATOM 2281 C C . GLN A 1 282 ? 1.437 -1.055 -71.101 1.00 82.12 282 GLN A C 1
ATOM 2283 O O . GLN A 1 282 ? 0.555 -0.205 -71.240 1.00 82.12 282 GLN A O 1
ATOM 2288 N N . SER A 1 283 ? 1.267 -2.110 -70.296 1.00 74.94 283 SER A N 1
ATOM 2289 C CA . SER A 1 283 ? 0.055 -2.315 -69.491 1.00 74.94 283 SER A CA 1
ATOM 2290 C C . SER A 1 283 ? -0.107 -1.236 -68.413 1.00 74.94 283 SER A C 1
ATOM 2292 O O . SER A 1 283 ? -1.211 -0.740 -68.188 1.00 74.94 283 SER A O 1
ATOM 2294 N N . ARG A 1 284 ? 1.001 -0.808 -67.791 1.00 79.69 284 ARG A N 1
ATOM 2295 C CA . ARG A 1 284 ? 1.028 0.295 -66.823 1.00 79.69 284 ARG A CA 1
ATOM 2296 C C . ARG A 1 284 ? 0.707 1.633 -67.491 1.00 79.69 284 ARG A C 1
ATOM 2298 O O . ARG A 1 284 ? -0.084 2.392 -66.944 1.00 79.69 284 ARG A O 1
ATOM 2305 N N . ALA A 1 285 ? 1.250 1.894 -68.678 1.00 79.19 285 ALA A N 1
ATOM 2306 C CA . ALA A 1 285 ? 0.949 3.098 -69.450 1.00 79.19 285 ALA A CA 1
ATOM 2307 C C . ALA A 1 285 ? -0.530 3.161 -69.872 1.00 79.19 285 ALA A C 1
ATOM 2309 O O . ALA A 1 285 ? -1.142 4.220 -69.768 1.00 79.19 285 ALA A O 1
ATOM 2310 N N . LYS A 1 286 ? -1.132 2.030 -70.275 1.00 80.75 286 LYS A N 1
ATOM 2311 C CA . LYS A 1 286 ? -2.579 1.946 -70.548 1.00 80.75 286 LYS A CA 1
ATOM 2312 C C . LYS A 1 286 ? -3.417 2.259 -69.304 1.00 80.75 286 LYS A C 1
ATOM 2314 O O . LYS A 1 286 ? -4.334 3.065 -69.402 1.00 80.75 286 LYS A O 1
ATOM 2319 N N . ARG A 1 287 ? -3.069 1.696 -68.137 1.00 76.19 287 ARG A N 1
ATOM 2320 C CA . ARG A 1 287 ? -3.756 1.992 -66.862 1.00 76.19 287 ARG A CA 1
ATOM 2321 C C . ARG A 1 287 ? -3.661 3.473 -66.481 1.00 76.19 287 ARG A C 1
ATOM 2323 O O . ARG A 1 287 ? -4.669 4.075 -66.136 1.00 76.19 287 ARG A O 1
ATOM 2330 N N . LEU A 1 288 ? -2.481 4.080 -66.603 1.00 77.38 288 LEU A N 1
ATOM 2331 C CA . LEU A 1 288 ? -2.297 5.511 -66.327 1.00 77.38 288 LEU A CA 1
ATOM 2332 C C . LEU A 1 288 ? -3.093 6.395 -67.296 1.00 77.38 288 LEU A C 1
ATOM 2334 O O . LEU A 1 288 ? -3.678 7.382 -66.871 1.00 77.38 288 LEU A O 1
ATOM 2338 N N . ARG A 1 289 ? -3.195 6.009 -68.573 1.00 75.94 289 ARG A N 1
ATOM 2339 C CA . ARG A 1 289 ? -4.000 6.739 -69.561 1.00 75.94 289 ARG A CA 1
ATOM 2340 C C . ARG A 1 289 ? -5.496 6.707 -69.225 1.00 75.94 289 ARG A C 1
ATOM 2342 O O . ARG A 1 289 ? -6.124 7.755 -69.216 1.00 75.94 289 ARG A O 1
ATOM 2349 N N . THR A 1 290 ? -6.024 5.552 -68.811 1.00 73.38 290 THR A N 1
ATOM 2350 C CA . THR A 1 290 ? -7.422 5.435 -68.344 1.00 73.38 290 THR A CA 1
ATOM 2351 C C . THR A 1 290 ? -7.704 6.201 -67.044 1.00 73.38 290 THR A C 1
ATOM 2353 O O . THR A 1 290 ? -8.841 6.593 -66.799 1.00 73.38 290 THR A O 1
ATOM 2356 N N . VAL A 1 291 ? -6.677 6.438 -66.213 1.00 70.69 291 VAL A N 1
ATOM 2357 C CA . VAL A 1 291 ? -6.764 7.315 -65.029 1.00 70.69 291 VAL A CA 1
ATOM 2358 C C . VAL A 1 291 ? -6.823 8.784 -65.454 1.00 70.69 291 VAL A C 1
ATOM 2360 O O . VAL A 1 291 ? -7.662 9.522 -64.949 1.00 70.69 291 VAL A O 1
ATOM 2363 N N . CYS A 1 292 ? -5.990 9.203 -66.414 1.00 70.44 292 CYS A N 1
ATOM 2364 C CA . CYS A 1 292 ? -6.014 10.565 -66.958 1.00 70.44 292 CYS A CA 1
ATOM 2365 C C . CYS A 1 292 ? -7.316 10.889 -67.714 1.00 70.44 292 CYS A C 1
ATOM 2367 O O . CYS A 1 292 ? -7.767 12.027 -67.681 1.00 70.44 292 CYS A O 1
ATOM 2369 N N . GLU A 1 293 ? -7.930 9.896 -68.359 1.00 76.88 293 GLU A N 1
ATOM 2370 C CA . GLU A 1 293 ? -9.207 10.010 -69.085 1.00 76.88 293 GLU A CA 1
ATOM 2371 C C . GLU A 1 293 ? -10.443 9.872 -68.164 1.00 76.88 293 GLU A C 1
ATOM 2373 O O . GLU A 1 293 ? -11.577 9.827 -68.640 1.00 76.88 293 GLU A O 1
ATOM 2378 N N . GLY A 1 294 ? -10.250 9.783 -66.839 1.00 64.56 294 GLY A N 1
ATOM 2379 C CA . GLY A 1 294 ? -11.328 9.771 -65.839 1.00 64.56 294 GLY A CA 1
ATOM 2380 C C . GLY A 1 294 ? -12.203 8.509 -65.818 1.00 64.56 294 GLY A C 1
ATOM 2381 O O . GLY A 1 294 ? -13.190 8.457 -65.092 1.00 64.56 294 GLY A O 1
ATOM 2382 N N . SER A 1 295 ? -11.852 7.477 -66.588 1.00 67.19 295 SER A N 1
ATOM 2383 C CA . SER A 1 295 ? -12.636 6.242 -66.770 1.00 67.19 295 SER A CA 1
ATOM 2384 C C . SER A 1 295 ? -12.122 5.065 -65.925 1.00 67.19 295 SER A C 1
ATOM 2386 O O . SER A 1 295 ? -12.551 3.922 -66.095 1.00 67.19 295 SER A O 1
ATOM 2388 N N . TYR A 1 296 ? -11.195 5.319 -64.998 1.00 65.56 296 TYR A N 1
ATOM 2389 C CA . TYR A 1 296 ? -10.592 4.281 -64.168 1.00 65.56 296 TYR A CA 1
ATOM 2390 C C . TYR A 1 296 ? -11.534 3.811 -63.053 1.00 65.56 296 TYR A C 1
ATOM 2392 O O . TYR A 1 296 ? -11.744 4.496 -62.053 1.00 65.56 296 TYR A O 1
ATOM 2400 N N . ARG A 1 297 ? -12.059 2.591 -63.197 1.00 59.22 297 ARG A N 1
ATOM 2401 C CA . ARG A 1 297 ? -12.727 1.853 -62.119 1.00 59.22 297 ARG A CA 1
ATOM 2402 C C . ARG A 1 297 ? -11.698 0.953 -61.434 1.00 59.22 297 ARG A C 1
ATOM 2404 O O . ARG A 1 297 ? -11.196 0.014 -62.051 1.00 59.22 297 ARG A O 1
ATOM 2411 N N . ALA A 1 298 ? -11.376 1.244 -60.174 1.00 61.19 298 ALA A N 1
ATOM 2412 C CA . ALA A 1 298 ? -10.485 0.405 -59.379 1.00 61.19 298 ALA A CA 1
ATOM 2413 C C . ALA A 1 298 ? -11.078 -1.011 -59.263 1.00 61.19 298 ALA A C 1
ATOM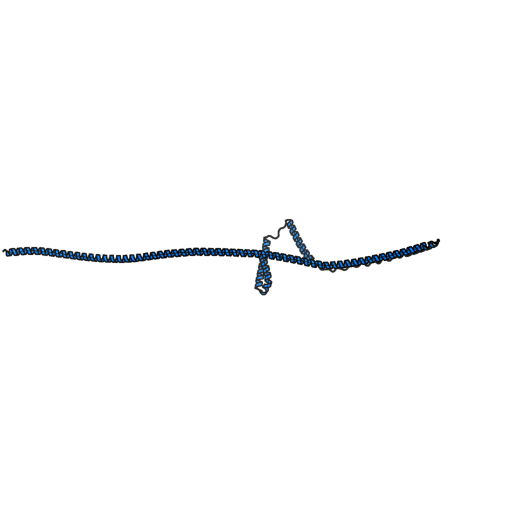 2415 O O . ALA A 1 298 ? -12.203 -1.184 -58.804 1.00 61.19 298 ALA A O 1
ATOM 2416 N N . LEU A 1 299 ? -10.323 -2.020 -59.706 1.00 61.50 299 LEU A N 1
ATOM 2417 C CA . LEU A 1 299 ? -10.708 -3.439 -59.637 1.00 61.50 299 LEU A CA 1
ATOM 2418 C C . LEU A 1 299 ? -10.674 -4.005 -58.209 1.00 61.50 299 LEU A C 1
ATOM 2420 O O . LEU A 1 299 ? -11.091 -5.138 -57.995 1.00 61.50 299 LEU A O 1
ATOM 2424 N N . SER A 1 300 ? -10.191 -3.220 -57.249 1.00 57.84 300 SER A N 1
ATOM 2425 C CA . SER A 1 300 ? -10.102 -3.598 -55.848 1.00 57.84 300 SER A CA 1
ATOM 2426 C C . SER A 1 300 ? -11.032 -2.700 -55.043 1.00 57.84 300 SER A C 1
ATOM 2428 O O . SER A 1 300 ? -10.763 -1.510 -54.878 1.00 57.84 300 SER A O 1
ATOM 2430 N N . THR A 1 301 ? -12.135 -3.264 -54.557 1.00 64.94 301 THR A N 1
ATOM 2431 C CA . THR A 1 301 ? -12.907 -2.662 -53.465 1.00 64.94 301 THR A CA 1
ATOM 2432 C C . THR A 1 301 ? -12.092 -2.784 -52.174 1.00 64.94 301 THR A C 1
ATOM 2434 O O . THR A 1 301 ? -11.332 -3.753 -52.051 1.00 64.94 301 THR A O 1
ATOM 2437 N N . PRO A 1 302 ? -12.213 -1.846 -51.217 1.00 67.00 302 PRO A N 1
ATOM 2438 C CA . PRO A 1 302 ? -11.502 -1.930 -49.934 1.00 67.00 302 PRO A CA 1
ATOM 2439 C C . PRO A 1 302 ? -11.723 -3.292 -49.253 1.00 67.00 302 PRO A C 1
ATOM 2441 O O . PRO A 1 302 ? -10.768 -3.936 -48.834 1.00 67.00 302 PRO A O 1
ATOM 2444 N N . GLU A 1 303 ? -12.947 -3.816 -49.334 1.00 68.62 303 GLU A N 1
ATOM 2445 C CA . GLU A 1 303 ? -13.332 -5.145 -48.840 1.00 68.62 303 GLU A CA 1
ATOM 2446 C C . GLU A 1 303 ? -12.550 -6.303 -49.498 1.00 68.62 303 GLU A C 1
ATOM 2448 O O . GLU A 1 303 ? -12.191 -7.279 -48.842 1.00 68.62 303 GLU A O 1
ATOM 2453 N N . SER A 1 304 ? -12.235 -6.213 -50.798 1.00 72.69 304 SER A N 1
ATOM 2454 C CA . SER A 1 304 ? -11.432 -7.234 -51.492 1.00 72.69 304 SER A CA 1
ATOM 2455 C C . SER A 1 304 ? -9.956 -7.208 -51.083 1.00 72.69 304 SER A C 1
ATOM 2457 O O . SER A 1 304 ? -9.292 -8.246 -51.116 1.00 72.69 304 SER A O 1
ATOM 2459 N N . VAL A 1 305 ? -9.449 -6.035 -50.689 1.00 73.94 305 VAL A N 1
ATOM 2460 C CA . VAL A 1 305 ? -8.072 -5.856 -50.213 1.00 73.94 305 VAL A CA 1
ATOM 2461 C C . VAL A 1 305 ? -7.956 -6.376 -48.787 1.00 73.94 305 VAL A C 1
ATOM 2463 O O . VAL A 1 305 ? -7.038 -7.141 -48.507 1.00 73.94 305 VAL A O 1
ATOM 2466 N N . GLU A 1 306 ? -8.921 -6.059 -47.925 1.00 76.50 306 GLU A N 1
ATOM 2467 C CA . GLU A 1 306 ? -8.996 -6.592 -46.561 1.00 76.50 306 GLU A CA 1
ATOM 2468 C C . GLU A 1 306 ? -9.135 -8.119 -46.560 1.00 76.50 306 GLU A C 1
ATOM 2470 O O . GLU A 1 306 ? -8.375 -8.806 -45.881 1.00 76.50 306 GLU A O 1
ATOM 2475 N N . ALA A 1 307 ? -10.003 -8.685 -47.406 1.00 79.38 307 ALA A N 1
ATOM 2476 C CA . ALA A 1 307 ? -10.129 -10.138 -47.537 1.00 79.38 307 ALA A CA 1
ATOM 2477 C C . ALA A 1 307 ? -8.849 -10.808 -48.077 1.00 79.38 307 ALA A C 1
ATOM 2479 O O . ALA A 1 307 ? -8.547 -11.953 -47.734 1.00 79.38 307 ALA A O 1
ATOM 2480 N N . ALA A 1 308 ? -8.090 -10.128 -48.944 1.00 78.44 308 ALA A N 1
ATOM 2481 C CA . ALA A 1 308 ? -6.812 -10.631 -49.443 1.00 78.44 308 ALA A CA 1
ATOM 2482 C C . ALA A 1 308 ? -5.703 -10.543 -48.385 1.00 78.44 308 ALA A C 1
ATOM 2484 O O . ALA A 1 308 ? -4.900 -11.472 -48.292 1.00 78.44 308 ALA A O 1
ATOM 2485 N N . LEU A 1 309 ? -5.682 -9.473 -47.585 1.00 81.19 309 LEU A N 1
ATOM 2486 C CA . LEU A 1 309 ? -4.776 -9.322 -46.449 1.00 81.19 309 LEU A CA 1
ATOM 2487 C C . LEU A 1 309 ? -5.060 -10.391 -45.399 1.00 81.19 309 LEU A C 1
ATOM 2489 O O . LEU A 1 309 ? -4.149 -11.147 -45.088 1.00 81.19 309 LEU A O 1
ATOM 2493 N N . GLN A 1 310 ? -6.319 -10.568 -44.988 1.00 81.88 310 GLN A N 1
ATOM 2494 C CA . GLN A 1 310 ? -6.710 -11.587 -44.011 1.00 81.88 310 GLN A CA 1
ATOM 2495 C C . GLN A 1 310 ? -6.288 -12.998 -44.443 1.00 81.88 310 GLN A C 1
ATOM 2497 O O . GLN A 1 310 ? -5.693 -13.738 -43.668 1.00 81.88 310 GLN A O 1
ATOM 2502 N N . ARG A 1 311 ? -6.486 -13.357 -45.721 1.00 86.44 311 ARG A N 1
ATOM 2503 C CA . ARG A 1 311 ? -6.016 -14.647 -46.263 1.00 86.44 311 ARG A CA 1
ATOM 2504 C C . ARG A 1 311 ? -4.497 -14.807 -46.202 1.00 86.44 311 ARG A C 1
ATOM 2506 O O . ARG A 1 311 ? -4.015 -15.934 -46.103 1.00 86.44 311 ARG A O 1
ATOM 2513 N N . GLN A 1 312 ? -3.732 -13.724 -46.325 1.00 84.12 312 GLN A N 1
ATOM 2514 C CA . GLN A 1 312 ? -2.277 -13.775 -46.169 1.00 84.12 312 GLN A CA 1
ATOM 2515 C C . GLN A 1 312 ? -1.889 -13.931 -44.699 1.00 84.12 312 GLN A C 1
ATOM 2517 O O . GLN A 1 312 ? -1.024 -14.753 -44.398 1.00 84.12 312 GLN A O 1
ATOM 2522 N N . THR A 1 313 ? -2.567 -13.232 -43.788 1.00 83.44 313 THR A N 1
ATOM 2523 C CA . THR A 1 313 ? -2.363 -13.381 -42.345 1.00 83.44 313 THR A CA 1
ATOM 2524 C C . THR A 1 313 ? -2.677 -14.806 -41.896 1.00 83.44 313 THR A C 1
ATOM 2526 O O . THR A 1 313 ? -1.846 -15.431 -41.241 1.00 83.44 313 THR A O 1
ATOM 2529 N N . ASP A 1 314 ? -3.803 -15.379 -42.324 1.00 85.00 314 ASP A N 1
ATOM 2530 C CA . ASP A 1 314 ? -4.200 -16.751 -41.984 1.00 85.00 314 ASP A CA 1
ATOM 2531 C C . ASP A 1 314 ? -3.180 -17.785 -42.503 1.00 85.00 314 ASP A C 1
ATOM 2533 O O . ASP A 1 314 ? -2.841 -18.751 -41.815 1.00 85.00 314 ASP A O 1
ATOM 2537 N N . ARG A 1 315 ? -2.621 -17.570 -43.705 1.00 86.81 315 ARG A N 1
ATOM 2538 C CA . ARG A 1 315 ? -1.560 -18.430 -44.262 1.00 86.81 315 ARG A CA 1
ATOM 2539 C C . ARG A 1 315 ? -0.258 -18.329 -43.475 1.00 86.81 315 ARG A C 1
ATOM 2541 O O . ARG A 1 315 ? 0.388 -19.355 -43.265 1.00 86.81 315 ARG A O 1
ATOM 2548 N N . LEU A 1 316 ? 0.132 -17.130 -43.044 1.00 85.12 316 LEU A N 1
ATOM 2549 C CA . LEU A 1 316 ? 1.320 -16.932 -42.209 1.00 85.12 316 LEU A CA 1
ATOM 2550 C C . LEU A 1 316 ? 1.160 -17.611 -40.845 1.00 85.12 316 LEU A C 1
ATOM 2552 O O . LEU A 1 316 ? 2.080 -18.302 -40.406 1.00 85.12 316 LEU A O 1
ATOM 2556 N N . HIS A 1 317 ? -0.020 -17.506 -40.230 1.00 83.56 317 HIS A N 1
ATOM 2557 C CA . HIS A 1 317 ? -0.342 -18.217 -38.993 1.00 83.56 317 HIS A CA 1
ATOM 2558 C C . HIS A 1 317 ? -0.269 -19.737 -39.182 1.00 83.56 317 HIS A C 1
ATOM 2560 O O . HIS A 1 317 ? 0.413 -20.405 -38.409 1.00 83.56 317 HIS A O 1
ATOM 2566 N N . ALA A 1 318 ? -0.858 -20.285 -40.252 1.00 86.62 318 ALA A N 1
ATOM 2567 C CA . ALA A 1 318 ? -0.788 -21.718 -40.546 1.00 86.62 318 ALA A CA 1
ATOM 2568 C C . ALA A 1 318 ? 0.659 -22.218 -40.732 1.00 86.62 318 ALA A C 1
ATOM 2570 O O . ALA A 1 318 ? 1.032 -23.268 -40.208 1.00 86.62 318 ALA A O 1
ATOM 2571 N N . ILE A 1 319 ? 1.499 -21.454 -41.440 1.00 85.38 319 ILE A N 1
ATOM 2572 C CA . ILE A 1 319 ? 2.922 -21.778 -41.627 1.00 85.38 319 ILE A CA 1
ATOM 2573 C C . ILE A 1 319 ? 3.681 -21.699 -40.295 1.00 85.38 319 ILE A C 1
ATOM 2575 O O . ILE A 1 319 ? 4.519 -22.559 -40.024 1.00 85.38 319 ILE A O 1
ATOM 2579 N N . SER A 1 320 ? 3.369 -20.716 -39.448 1.00 82.69 320 SER A N 1
ATOM 2580 C CA . SER A 1 320 ? 3.945 -20.585 -38.106 1.00 82.69 320 SER A CA 1
ATOM 2581 C C . SER A 1 320 ? 3.598 -21.789 -37.221 1.00 82.69 320 SER A C 1
ATOM 2583 O O . SER A 1 320 ? 4.485 -22.373 -36.598 1.00 82.69 320 SER A O 1
ATOM 2585 N N . THR A 1 321 ? 2.341 -22.247 -37.242 1.00 84.31 321 THR A N 1
ATOM 2586 C CA . THR A 1 321 ? 1.903 -23.446 -36.509 1.00 84.31 321 THR A CA 1
ATOM 2587 C C . THR A 1 321 ? 2.616 -24.708 -36.996 1.00 84.31 321 THR A C 1
ATOM 2589 O O . THR A 1 321 ? 3.073 -25.509 -36.181 1.00 84.31 321 THR A O 1
ATOM 2592 N N . ILE A 1 322 ? 2.768 -24.880 -38.316 1.00 85.31 322 ILE A N 1
ATOM 2593 C CA . ILE A 1 322 ? 3.512 -26.012 -38.891 1.00 85.31 322 ILE A CA 1
ATOM 2594 C C . ILE A 1 322 ? 4.982 -25.955 -38.466 1.00 85.31 322 ILE A C 1
ATOM 2596 O O . ILE A 1 322 ? 5.541 -26.970 -38.063 1.00 85.31 322 ILE A O 1
ATOM 2600 N N . LEU A 1 323 ? 5.607 -24.777 -38.506 1.00 82.56 323 LEU A N 1
ATOM 2601 C CA . LEU A 1 323 ? 6.992 -24.609 -38.072 1.00 82.56 323 LEU A CA 1
ATOM 2602 C C . LEU A 1 323 ? 7.177 -24.903 -36.585 1.00 82.56 323 LEU A C 1
ATOM 2604 O O . LEU A 1 323 ? 8.170 -25.533 -36.229 1.00 82.56 323 LEU A O 1
ATOM 2608 N N . HIS A 1 324 ? 6.238 -24.492 -35.731 1.00 80.19 324 HIS A N 1
ATOM 2609 C CA . HIS A 1 324 ? 6.292 -24.792 -34.302 1.00 80.19 324 HIS A CA 1
ATOM 2610 C C . HIS A 1 324 ? 6.213 -26.302 -34.054 1.00 80.19 324 HIS A C 1
ATOM 2612 O O . HIS A 1 324 ? 7.082 -26.859 -33.388 1.00 80.19 324 HIS A O 1
ATOM 2618 N N . ARG A 1 325 ? 5.270 -26.981 -34.716 1.00 83.25 325 ARG A N 1
ATOM 2619 C CA . ARG A 1 325 ? 5.120 -28.438 -34.654 1.00 83.25 325 ARG A CA 1
ATOM 2620 C C . ARG A 1 325 ? 6.358 -29.187 -35.164 1.00 83.25 325 ARG A C 1
ATOM 2622 O O . ARG A 1 325 ? 6.809 -30.133 -34.532 1.00 83.25 325 ARG A O 1
ATOM 2629 N N . VAL A 1 326 ? 6.962 -28.743 -36.267 1.00 81.38 326 VAL A N 1
ATOM 2630 C CA . VAL A 1 326 ? 8.209 -29.335 -36.793 1.00 81.38 326 VAL A CA 1
ATOM 2631 C C . VAL A 1 326 ? 9.392 -29.087 -35.846 1.00 81.38 326 VAL A C 1
ATOM 2633 O O . VAL A 1 326 ? 10.270 -29.940 -35.723 1.00 81.38 326 VAL A O 1
ATOM 2636 N N . CYS A 1 327 ? 9.419 -27.951 -35.141 1.00 78.00 327 CYS A N 1
ATOM 2637 C CA . CYS A 1 327 ? 10.426 -27.687 -34.111 1.00 78.00 327 CYS A CA 1
ATOM 2638 C C . CYS A 1 327 ? 10.270 -28.594 -32.879 1.00 78.00 327 CYS A C 1
ATOM 2640 O O . CYS A 1 327 ? 11.283 -28.908 -32.249 1.00 78.00 327 CYS A O 1
ATOM 2642 N N . GLU A 1 328 ? 9.045 -29.006 -32.537 1.00 79.06 328 GLU A N 1
ATOM 2643 C CA . GLU A 1 328 ? 8.762 -29.971 -31.465 1.00 79.06 328 GLU A CA 1
ATOM 2644 C C . GLU A 1 328 ? 9.102 -31.410 -31.880 1.00 79.06 328 GLU A C 1
ATOM 2646 O O . GLU A 1 328 ? 9.751 -32.130 -31.123 1.00 79.06 328 GLU A O 1
ATOM 2651 N N . GLU A 1 329 ? 8.727 -31.815 -33.098 1.00 84.00 329 GLU A N 1
ATOM 2652 C CA . GLU A 1 329 ? 8.946 -33.175 -33.614 1.00 84.00 329 GLU A CA 1
ATOM 2653 C C . GLU A 1 329 ? 10.429 -33.455 -33.952 1.00 84.00 329 GLU A C 1
ATOM 2655 O O . GLU A 1 329 ? 10.876 -34.599 -33.852 1.00 84.00 329 GLU A O 1
ATOM 2660 N N . PHE A 1 330 ? 11.230 -32.428 -34.291 1.00 77.88 330 PHE A N 1
ATOM 2661 C CA . PHE A 1 330 ? 12.645 -32.584 -34.673 1.00 77.88 330 PHE A CA 1
ATOM 2662 C C . PHE A 1 330 ? 13.588 -31.574 -33.977 1.00 77.88 330 PHE A C 1
ATOM 2664 O O . PHE A 1 330 ? 14.030 -30.590 -34.587 1.00 77.88 330 PHE A O 1
ATOM 2671 N N . PRO A 1 331 ? 14.023 -31.846 -32.727 1.00 75.50 331 PRO A N 1
ATOM 2672 C CA . PRO A 1 331 ? 14.870 -30.938 -31.940 1.00 75.50 331 PRO A CA 1
ATOM 2673 C C . PRO A 1 331 ? 16.227 -30.617 -32.586 1.00 75.50 331 PRO A C 1
ATOM 2675 O O . PRO A 1 331 ? 16.792 -29.544 -32.381 1.00 75.50 331 PRO A O 1
ATOM 2678 N N . GLN A 1 332 ? 16.745 -31.532 -33.411 1.00 76.50 332 GLN A N 1
ATOM 2679 C CA . GLN A 1 332 ? 18.045 -31.401 -34.076 1.00 76.50 332 GLN A CA 1
ATOM 2680 C C . GLN A 1 332 ? 18.078 -30.263 -35.111 1.00 76.50 332 GLN A C 1
ATOM 2682 O O . GLN A 1 332 ? 19.152 -29.769 -35.442 1.00 76.50 332 GLN A O 1
ATOM 2687 N N . HIS A 1 333 ? 16.924 -29.849 -35.650 1.00 72.75 333 HIS A N 1
ATOM 2688 C CA . HIS A 1 333 ? 16.833 -28.853 -36.730 1.00 72.75 333 HIS A CA 1
ATOM 2689 C C . HIS A 1 333 ? 16.358 -27.476 -36.235 1.00 72.75 333 HIS A C 1
ATOM 2691 O O . HIS A 1 333 ? 16.297 -26.520 -37.014 1.00 72.75 333 HIS A O 1
ATOM 2697 N N . GLN A 1 334 ? 16.109 -27.327 -34.927 1.00 71.50 334 GLN A N 1
ATOM 2698 C CA . GLN A 1 334 ? 15.674 -26.065 -34.319 1.00 71.50 334 GLN A CA 1
ATOM 2699 C C . GLN A 1 334 ? 16.638 -24.907 -34.609 1.00 71.50 334 GLN A C 1
ATOM 2701 O O . GLN A 1 334 ? 16.201 -23.780 -34.827 1.00 71.50 334 GLN A O 1
ATOM 2706 N N . GLY A 1 335 ? 17.950 -25.163 -34.664 1.00 73.56 335 GLY A N 1
ATOM 2707 C CA . GLY A 1 335 ? 18.947 -24.128 -34.957 1.00 73.56 335 GLY A CA 1
ATOM 2708 C C . GLY A 1 335 ? 18.793 -23.499 -36.349 1.00 73.56 335 GLY A C 1
ATOM 2709 O O . GLY A 1 335 ? 18.928 -22.283 -36.489 1.00 73.56 335 GLY A O 1
ATOM 2710 N N . ALA A 1 336 ? 18.459 -24.304 -37.363 1.00 74.38 336 ALA A N 1
ATOM 2711 C CA . ALA A 1 336 ? 18.231 -23.829 -38.728 1.00 74.38 336 ALA A CA 1
ATOM 2712 C C . ALA A 1 336 ? 16.866 -23.134 -38.869 1.00 74.38 336 ALA A C 1
ATOM 2714 O O . ALA A 1 336 ? 16.756 -22.109 -39.545 1.00 74.38 336 ALA A O 1
ATOM 2715 N N . LEU A 1 337 ? 15.843 -23.648 -38.176 1.00 74.31 337 LEU A N 1
ATOM 2716 C CA . LEU A 1 337 ? 14.471 -23.137 -38.243 1.00 74.31 337 LEU A CA 1
ATOM 2717 C C . LEU A 1 337 ? 14.247 -21.864 -37.411 1.00 74.31 337 LEU A C 1
ATOM 2719 O O . LEU A 1 337 ? 13.410 -21.048 -37.787 1.00 74.31 337 LEU A O 1
ATOM 2723 N N . ARG A 1 338 ? 15.054 -21.598 -36.371 1.00 74.69 338 ARG A N 1
ATOM 2724 C CA . ARG A 1 338 ? 14.967 -20.369 -35.549 1.00 74.69 338 ARG A CA 1
ATOM 2725 C C . ARG A 1 338 ? 15.029 -19.074 -36.359 1.00 74.69 338 ARG A C 1
ATOM 2727 O O . ARG A 1 338 ? 14.368 -18.103 -36.001 1.00 74.69 338 ARG A O 1
ATOM 2734 N N . ARG A 1 339 ? 15.811 -19.036 -37.445 1.00 76.25 339 ARG A N 1
ATOM 2735 C CA . ARG A 1 339 ? 15.896 -17.844 -38.311 1.00 76.25 339 ARG A CA 1
ATOM 2736 C C . ARG A 1 339 ? 14.584 -17.591 -39.051 1.00 76.25 339 ARG A C 1
ATOM 2738 O O . ARG A 1 339 ? 14.165 -16.444 -39.149 1.00 76.25 339 ARG A O 1
ATOM 2745 N N . LEU A 1 340 ? 13.935 -18.656 -39.520 1.00 76.62 340 LEU A N 1
ATOM 2746 C CA . LEU A 1 340 ? 12.642 -18.580 -40.199 1.00 76.62 340 LEU A CA 1
ATOM 2747 C C . LEU A 1 340 ? 11.520 -18.244 -39.214 1.00 76.62 340 LEU A C 1
ATOM 2749 O O . LEU A 1 340 ? 10.705 -17.379 -39.512 1.00 76.62 340 LEU A O 1
ATOM 2753 N N . SER A 1 341 ? 11.522 -18.837 -38.016 1.00 74.31 341 SER A N 1
ATOM 2754 C CA . SER A 1 341 ? 10.560 -18.505 -36.957 1.00 74.31 341 SER A CA 1
ATOM 2755 C C . SER A 1 341 ? 10.652 -17.037 -36.536 1.00 74.31 341 SER A C 1
ATOM 2757 O O . SER A 1 341 ? 9.627 -16.388 -36.354 1.00 74.31 341 SER A O 1
ATOM 2759 N N . ARG A 1 342 ? 11.870 -16.485 -36.439 1.00 75.81 342 ARG A N 1
ATOM 2760 C CA . ARG A 1 342 ? 12.073 -15.069 -36.110 1.00 75.81 342 ARG A CA 1
ATOM 2761 C C . ARG A 1 342 ? 11.593 -14.142 -37.228 1.00 75.81 342 ARG A C 1
ATOM 2763 O O . ARG A 1 342 ? 10.859 -13.206 -36.948 1.00 75.81 342 ARG A O 1
ATOM 2770 N N . ALA A 1 343 ? 11.919 -14.448 -38.485 1.00 76.56 343 ALA A N 1
ATOM 2771 C CA . ALA A 1 343 ? 11.469 -13.655 -39.632 1.00 76.56 343 ALA A CA 1
ATOM 2772 C C . ALA A 1 343 ? 9.940 -13.684 -39.823 1.00 76.56 343 ALA A C 1
ATOM 2774 O O . ALA A 1 343 ? 9.349 -12.671 -40.196 1.00 76.56 343 ALA A O 1
ATOM 2775 N N . LEU A 1 344 ? 9.293 -14.823 -39.546 1.00 76.75 344 LEU A N 1
ATOM 2776 C CA . LEU A 1 344 ? 7.834 -14.950 -39.587 1.00 76.75 344 LEU A CA 1
ATOM 2777 C C . LEU A 1 344 ? 7.158 -14.231 -38.419 1.00 76.75 344 LEU A C 1
ATOM 2779 O O . LEU A 1 344 ? 6.123 -13.609 -38.629 1.00 76.75 344 LEU A O 1
ATOM 2783 N N . SER A 1 345 ? 7.751 -14.259 -37.222 1.00 71.88 345 SER A N 1
ATOM 2784 C CA . SER A 1 345 ? 7.267 -13.479 -36.076 1.00 71.88 345 SER A CA 1
ATOM 2785 C C . SER A 1 345 ? 7.379 -11.974 -36.323 1.00 71.88 345 SER A C 1
ATOM 2787 O O . SER A 1 345 ? 6.455 -11.238 -35.997 1.00 71.88 345 SER A O 1
ATOM 2789 N N . GLU A 1 346 ? 8.484 -11.518 -36.919 1.00 72.69 346 GLU A N 1
ATOM 2790 C CA . GLU A 1 346 ? 8.692 -10.110 -37.285 1.00 72.69 346 GLU A CA 1
ATOM 2791 C C . GLU A 1 346 ? 7.697 -9.664 -38.375 1.00 72.69 346 GLU A C 1
ATOM 2793 O O . GLU A 1 346 ? 7.195 -8.546 -38.329 1.00 72.69 346 GLU A O 1
ATOM 2798 N N . HIS A 1 347 ? 7.353 -10.542 -39.328 1.00 67.62 347 HIS A N 1
ATOM 2799 C CA . HIS A 1 347 ? 6.338 -10.248 -40.349 1.00 67.62 347 HIS A CA 1
ATOM 2800 C C . HIS A 1 347 ? 4.902 -10.301 -39.819 1.00 67.62 347 HIS A C 1
ATOM 2802 O O . HIS A 1 347 ? 4.073 -9.533 -40.291 1.00 67.62 347 HIS A O 1
ATOM 2808 N N . ALA A 1 348 ? 4.592 -11.173 -38.856 1.00 65.94 348 ALA A N 1
ATOM 2809 C CA . ALA A 1 348 ? 3.273 -11.210 -38.225 1.00 65.94 348 ALA A CA 1
ATOM 2810 C C . ALA A 1 348 ? 3.001 -9.928 -37.415 1.00 65.94 348 ALA A C 1
ATOM 2812 O O . ALA A 1 348 ? 1.915 -9.373 -37.515 1.00 65.94 348 ALA A O 1
ATOM 2813 N N . GLN A 1 349 ? 4.014 -9.408 -36.711 1.00 62.38 349 GLN A N 1
ATOM 2814 C CA . GLN A 1 349 ? 3.933 -8.155 -35.941 1.00 62.38 349 GLN A CA 1
ATOM 2815 C C . GLN A 1 349 ? 3.849 -6.885 -36.800 1.00 62.38 349 GLN A C 1
ATOM 2817 O O . GLN A 1 349 ? 3.511 -5.830 -36.283 1.00 62.38 349 GLN A O 1
ATOM 2822 N N . ALA A 1 350 ? 4.194 -6.960 -38.087 1.00 58.84 350 ALA A N 1
ATOM 2823 C CA . ALA A 1 350 ? 4.126 -5.824 -39.008 1.00 58.84 350 ALA A CA 1
ATOM 2824 C C . ALA A 1 350 ? 2.789 -5.732 -39.771 1.00 58.84 350 ALA A C 1
ATOM 2826 O O . ALA A 1 350 ? 2.596 -4.790 -40.540 1.00 58.84 350 ALA A O 1
ATOM 2827 N N . VAL A 1 351 ? 1.920 -6.743 -39.636 1.00 57.06 351 VAL A N 1
ATOM 2828 C CA . VAL A 1 351 ? 0.619 -6.838 -40.325 1.00 57.06 351 VAL A CA 1
ATOM 2829 C C . VAL A 1 351 ? -0.560 -6.578 -39.369 1.00 57.06 351 VAL A C 1
ATOM 2831 O O . VAL A 1 351 ? -1.651 -6.277 -39.852 1.00 57.06 351 VAL A O 1
ATOM 2834 N N . GLU A 1 352 ? -0.341 -6.650 -38.051 1.00 45.91 352 GLU A N 1
ATOM 2835 C CA . GLU A 1 352 ? -1.198 -6.023 -37.023 1.00 45.91 352 GLU A CA 1
ATOM 2836 C C . GLU A 1 352 ? -0.960 -4.508 -36.966 1.00 45.91 352 GLU A C 1
ATOM 2838 O O . GLU A 1 352 ? -1.959 -3.772 -36.787 1.00 45.91 352 GLU A O 1
#

Foldseek 3Di:
DVVVVVVVVVVVVVVVVVVVVVVVVVVVVVVVVVVVVVVVVVVVVVVVVVVVVVVVVVVVVVVVVVVVVVVVVVVVVVVVVVVVVVVVVVVVVVVVVVVVVVVVVVVVVVVVVVVVVVVVVVVVVVVVVVVVVVVVVVVVVVVVVVVVVVVVVVVVVVVVVVVVVVVVVVVVVVVVVVVVVVVVVVVVVVVVVVVVVVVVVVVVVVVVVVVVVVVVPPDDDDDPVVVVVVVVVVVVVVVVVPPPPPPDPDPPPPPPPDDDDDDDDDDPVPPVVVVVVVVVVVVVVVQVVCVVVVNDDPPDDPVNVVVVLVVVLVVLVVVLVVLVVCCVVDVPCCVVSVVVNVVSVVVNVVSD

Radius of gyration: 87.84 Å; Cα contacts (8 Å, |Δi|>4): 17; chains: 1; bounding box: 166×62×282 Å

Solvent-accessible surface area (backbone atoms only — not comparable to full-atom values): 19909 Å² total; per-residue (Å²): 113,68,68,61,54,49,53,53,50,50,50,54,52,46,53,52,53,48,53,52,48,51,53,51,48,52,50,51,54,51,51,49,53,51,50,52,50,53,49,52,52,49,51,51,51,51,50,55,48,53,52,52,51,53,49,53,55,48,52,52,51,52,50,54,52,52,51,52,50,51,54,49,51,53,53,51,53,52,52,50,51,52,51,50,52,52,50,50,53,51,53,51,50,51,52,51,51,50,52,51,52,51,51,50,51,53,50,53,50,52,50,52,50,53,50,52,51,54,52,49,53,51,52,52,51,53,50,52,50,49,52,55,50,50,52,52,47,55,52,50,52,52,49,50,54,51,51,50,51,51,51,48,52,54,51,51,52,48,55,55,48,56,59,50,46,54,55,52,51,53,50,51,53,49,51,50,52,49,52,51,50,50,52,50,51,53,50,51,53,50,51,52,48,52,51,49,50,52,50,48,52,52,48,51,50,50,49,52,51,49,50,53,49,55,67,73,57,81,65,86,88,64,93,66,63,66,62,58,52,56,60,53,52,64,49,54,63,61,62,70,71,74,80,84,82,84,89,86,87,86,84,86,84,85,86,87,86,83,85,78,76,90,80,84,89,89,65,83,76,59,58,62,60,51,50,55,53,48,51,52,52,51,54,50,50,52,54,51,49,36,49,76,70,72,70,62,73,75,92,65,51,72,69,57,51,52,54,51,49,50,56,49,52,53,51,51,50,52,52,49,52,51,51,53,52,50,40,68,78,37,68,90,51,35,79,72,45,49,60,54,55,49,54,49,51,58,51,55,68,70,73,110

pLDDT: mean 81.32, std 18.65, range [32.72, 98.69]

Organism: Astatotilapia calliptera (NCBI:txid8154)